Protein AF-A0A091KZ93-F1 (afdb_monomer)

Organism: NCBI:txid187382

Sequence (188 aa):
GAYPLVKEWFVYFGNPLRQPELIQPVQPSVPGGAPNLKTLWFAKGPDVEKQRYSTFLACFHLQDWMEEFQALEAPVAAFCCLLAYLMMQVSSLSLEDLSAFVAVILCLKGKSAPQLAGLQLAQVDPRAVHLGAVFVRGLTTLLMANSACGFPFRMDDLMPWQVFDGKLFQEKYQQSHRGCSLEELLEG

Mean predicted aligned error: 4.69 Å

Structure (mmCIF, N/CA/C/O backbone):
data_AF-A0A091KZ93-F1
#
_entry.id   AF-A0A091KZ93-F1
#
loop_
_atom_site.group_PDB
_atom_site.id
_atom_site.type_symbol
_atom_site.label_atom_id
_atom_site.label_alt_id
_atom_site.label_comp_id
_atom_site.label_asym_id
_atom_site.label_entity_id
_atom_site.label_seq_id
_atom_site.pdbx_PDB_ins_code
_atom_site.Cartn_x
_atom_site.Cartn_y
_atom_site.Cartn_z
_atom_site.occupancy
_atom_site.B_iso_or_equiv
_atom_site.auth_seq_id
_atom_site.auth_comp_id
_atom_site.auth_asym_id
_atom_site.auth_atom_id
_atom_site.pdbx_PDB_model_num
ATOM 1 N N . GLY A 1 1 ? 1.105 -11.507 -30.238 1.00 51.19 1 GLY A N 1
ATOM 2 C CA . GLY A 1 1 ? 0.642 -12.888 -29.996 1.00 51.19 1 GLY A CA 1
ATOM 3 C C . GLY A 1 1 ? -0.490 -12.845 -28.995 1.00 51.19 1 GLY A C 1
ATOM 4 O O . GLY A 1 1 ? -0.503 -11.920 -28.195 1.00 51.19 1 GLY A O 1
ATOM 5 N N . ALA A 1 2 ? -1.442 -13.777 -29.055 1.00 67.25 2 ALA A N 1
ATOM 6 C CA . ALA A 1 2 ? -2.474 -13.879 -28.024 1.00 67.25 2 ALA A CA 1
ATOM 7 C C . ALA A 1 2 ? -1.811 -14.217 -26.681 1.00 67.25 2 ALA A C 1
ATOM 9 O O . ALA A 1 2 ? -0.975 -15.119 -26.618 1.00 67.25 2 ALA A O 1
ATOM 10 N N . TYR A 1 3 ? -2.136 -13.463 -25.634 1.00 69.06 3 TYR A N 1
ATOM 11 C CA . TYR A 1 3 ? -1.622 -13.743 -24.300 1.00 69.06 3 TYR A CA 1
ATOM 12 C C . TYR A 1 3 ? -2.300 -15.002 -23.742 1.00 69.06 3 TYR A C 1
ATOM 14 O O . TYR A 1 3 ? -3.507 -15.170 -23.946 1.00 69.06 3 TYR A O 1
ATOM 22 N N . PRO A 1 4 ? -1.563 -15.901 -23.066 1.00 82.56 4 PRO A N 1
ATOM 23 C CA . PRO A 1 4 ? -2.164 -17.097 -22.497 1.00 82.56 4 PRO A CA 1
ATOM 24 C C . PRO A 1 4 ? -3.136 -16.716 -21.375 1.00 82.56 4 PRO A C 1
ATOM 26 O O . PRO A 1 4 ? -2.833 -15.862 -20.544 1.00 82.56 4 PRO A O 1
ATOM 29 N N . LEU A 1 5 ? -4.301 -17.365 -21.354 1.00 88.62 5 LEU A N 1
ATOM 30 C CA . LEU A 1 5 ? -5.236 -17.274 -20.234 1.00 88.62 5 LEU A CA 1
ATOM 31 C C . LEU A 1 5 ? -4.624 -17.952 -19.008 1.00 88.62 5 LEU A C 1
ATOM 33 O O . LEU A 1 5 ? -4.113 -19.072 -19.111 1.00 88.62 5 LEU A O 1
ATOM 37 N N . VAL A 1 6 ? -4.715 -17.297 -17.855 1.00 89.25 6 VAL A N 1
ATOM 38 C CA . VAL A 1 6 ? -4.274 -17.861 -16.576 1.00 89.25 6 VAL A CA 1
ATOM 39 C C . VAL A 1 6 ? -5.464 -18.529 -15.896 1.00 89.25 6 VAL A C 1
ATOM 41 O O . VAL A 1 6 ? -6.560 -17.977 -15.873 1.00 89.25 6 VAL A O 1
ATOM 44 N N . LYS A 1 7 ? -5.263 -19.745 -15.383 1.00 91.62 7 LYS A N 1
ATOM 45 C CA . LYS A 1 7 ? -6.271 -20.479 -14.608 1.00 91.62 7 LYS A CA 1
ATOM 46 C C . LYS A 1 7 ? -6.097 -20.142 -13.134 1.00 91.62 7 LYS A C 1
ATOM 48 O O . LYS A 1 7 ? -5.121 -20.587 -12.537 1.00 91.62 7 LYS A O 1
ATOM 53 N N . GLU A 1 8 ? -7.050 -19.423 -12.563 1.00 89.75 8 GLU A N 1
ATOM 54 C CA . GLU A 1 8 ? -7.029 -18.997 -11.164 1.00 89.75 8 GLU A CA 1
ATOM 55 C C . GLU A 1 8 ? -8.161 -19.647 -10.360 1.00 89.75 8 GLU A C 1
ATOM 57 O O . GLU A 1 8 ? -9.246 -19.919 -10.880 1.00 89.75 8 GLU A O 1
ATOM 62 N N . TRP A 1 9 ? -7.915 -19.894 -9.074 1.00 90.06 9 TRP A N 1
ATOM 63 C CA . TRP A 1 9 ? -8.903 -20.439 -8.141 1.00 90.06 9 TRP A CA 1
ATOM 64 C C . TRP A 1 9 ? -9.159 -19.429 -7.023 1.00 90.06 9 TRP A C 1
ATOM 66 O O . TRP A 1 9 ? -8.327 -19.260 -6.132 1.00 90.06 9 TRP A O 1
ATOM 76 N N . PHE A 1 10 ? -10.322 -18.776 -7.050 1.00 83.75 10 PHE A N 1
ATOM 77 C CA . PHE A 1 10 ? -10.683 -17.743 -6.080 1.00 83.75 10 PHE A CA 1
ATOM 78 C C . PHE A 1 10 ? -11.813 -18.190 -5.163 1.00 83.75 10 PHE A C 1
ATOM 80 O O . PHE A 1 10 ? -12.839 -18.685 -5.615 1.00 83.75 10 PHE A O 1
ATOM 87 N N . VAL A 1 11 ? -11.669 -17.943 -3.863 1.00 82.94 11 VAL A N 1
ATOM 88 C CA . VAL A 1 11 ? -12.753 -18.160 -2.900 1.00 82.94 11 VAL A CA 1
ATOM 89 C C . VAL A 1 11 ? -13.514 -16.850 -2.720 1.00 82.94 11 VAL A C 1
ATOM 91 O O . VAL A 1 11 ? -13.006 -15.918 -2.100 1.00 82.94 11 VAL A O 1
ATOM 94 N N . TYR A 1 12 ? -14.736 -16.783 -3.241 1.00 82.31 12 TYR A N 1
ATOM 95 C CA . TYR A 1 12 ? -15.676 -15.688 -2.996 1.00 82.31 12 TYR A CA 1
ATOM 96 C C . TYR A 1 12 ? -17.106 -16.218 -2.891 1.00 82.31 12 TYR A C 1
ATOM 98 O O . TYR A 1 12 ? -17.392 -17.370 -3.230 1.00 82.31 12 TYR A O 1
ATOM 106 N N . PHE A 1 13 ? -18.010 -15.380 -2.382 1.00 80.31 13 PHE A N 1
ATOM 107 C CA . PHE A 1 13 ? -19.405 -15.756 -2.188 1.00 80.31 13 PHE A CA 1
ATOM 108 C C . PHE A 1 13 ? -20.046 -16.203 -3.508 1.00 80.31 13 PHE A C 1
ATOM 110 O O . PHE A 1 13 ? -20.094 -15.447 -4.472 1.00 80.31 13 PHE A O 1
ATOM 117 N N . GLY A 1 14 ? -20.547 -17.437 -3.539 1.00 86.81 14 GLY A N 1
ATOM 118 C CA . GLY A 1 14 ? -21.172 -18.017 -4.727 1.00 86.81 14 GLY A CA 1
ATOM 119 C C . GLY A 1 14 ? -20.228 -18.780 -5.661 1.00 86.81 14 GLY A C 1
ATOM 120 O O . GLY A 1 14 ? -20.731 -19.415 -6.583 1.00 86.81 14 GLY A O 1
ATOM 121 N N . ASN A 1 15 ? -18.907 -18.807 -5.423 1.00 90.25 15 ASN A N 1
ATOM 122 C CA . ASN A 1 15 ? -17.995 -19.655 -6.198 1.00 90.25 15 ASN A CA 1
ATOM 123 C C . ASN A 1 15 ? -17.968 -21.096 -5.645 1.00 90.25 15 ASN A C 1
ATOM 125 O O . ASN A 1 15 ? -17.467 -21.308 -4.539 1.00 90.25 15 ASN A O 1
ATOM 129 N N . PRO A 1 16 ? -18.456 -22.112 -6.387 1.00 90.31 16 PRO A N 1
ATOM 130 C CA . PRO A 1 16 ? -18.459 -23.497 -5.923 1.00 90.31 16 PRO A CA 1
ATOM 131 C C . PRO A 1 16 ? -17.100 -24.202 -6.080 1.00 90.31 16 PRO A C 1
ATOM 133 O O . PRO A 1 16 ? -17.019 -25.389 -5.770 1.00 90.31 16 PRO A O 1
ATOM 136 N N . LEU A 1 17 ? -16.070 -23.526 -6.613 1.00 91.06 17 LEU A N 1
ATOM 137 C CA . LEU A 1 17 ? -14.722 -24.066 -6.841 1.00 91.06 17 LEU A CA 1
ATOM 138 C C . LEU A 1 17 ? -14.723 -25.380 -7.643 1.00 91.06 17 LEU A C 1
ATOM 140 O O . LEU A 1 17 ? -13.980 -26.312 -7.348 1.00 91.06 17 LEU A O 1
ATOM 144 N N . ARG A 1 18 ? -15.573 -25.472 -8.674 1.00 94.88 18 ARG A N 1
ATOM 145 C CA . ARG A 1 18 ? -15.632 -26.650 -9.565 1.00 94.88 18 ARG A CA 1
ATOM 146 C C . ARG A 1 18 ? -14.722 -26.537 -10.784 1.00 94.88 18 ARG A C 1
ATOM 148 O O . ARG A 1 18 ? -14.296 -27.553 -11.322 1.00 94.88 18 ARG A O 1
ATOM 155 N N . GLN A 1 19 ? -14.448 -25.317 -11.228 1.00 94.12 19 GLN A N 1
ATOM 156 C CA . GLN A 1 19 ? -13.585 -25.023 -12.365 1.00 94.12 19 GLN A CA 1
ATOM 157 C C . GLN A 1 19 ? -12.784 -23.752 -12.073 1.00 94.12 19 GLN A C 1
ATOM 159 O O . GLN A 1 19 ? -13.304 -22.884 -11.366 1.00 94.12 19 GLN A O 1
ATOM 164 N N . PRO A 1 20 ? -11.554 -23.632 -12.598 1.00 92.56 20 PRO A N 1
ATOM 165 C CA . PRO A 1 20 ? -10.793 -22.403 -12.469 1.00 92.56 20 PRO A CA 1
ATOM 166 C C . PRO A 1 20 ? -11.430 -21.299 -13.309 1.00 92.56 20 PRO A C 1
ATOM 168 O O . PRO A 1 20 ? -11.991 -21.553 -14.380 1.00 92.56 20 PRO A O 1
ATOM 171 N N . GLU A 1 21 ? -11.272 -20.068 -12.855 1.00 91.38 21 GLU A N 1
ATOM 172 C CA . GLU A 1 21 ? -11.572 -18.895 -13.659 1.00 91.38 21 GLU A CA 1
ATOM 173 C C . GLU A 1 21 ? -10.430 -18.618 -14.627 1.00 91.38 21 GLU A C 1
ATOM 175 O O . GLU A 1 21 ? -9.254 -18.794 -14.305 1.00 91.38 21 GLU A O 1
ATOM 180 N N . LEU A 1 22 ? -10.789 -18.223 -15.847 1.00 91.00 22 LEU A N 1
ATOM 181 C CA . LEU A 1 22 ? -9.834 -17.887 -16.892 1.00 91.00 22 LEU A CA 1
ATOM 182 C C . LEU A 1 22 ? -9.621 -16.382 -16.891 1.00 91.00 22 LEU A C 1
ATOM 184 O O . LEU A 1 22 ? -10.462 -15.624 -17.373 1.00 91.00 22 LEU A O 1
ATOM 188 N N . ILE A 1 23 ? -8.483 -15.965 -16.356 1.00 89.38 23 ILE A N 1
ATOM 189 C CA . ILE A 1 23 ? -8.118 -14.564 -16.233 1.00 89.38 23 ILE A CA 1
ATOM 190 C C . ILE A 1 23 ? -7.320 -14.146 -17.460 1.00 89.38 23 ILE A C 1
ATOM 192 O O . ILE A 1 23 ? -6.318 -14.767 -17.833 1.00 89.38 23 ILE A O 1
ATOM 196 N N . GLN A 1 24 ? -7.803 -13.088 -18.107 1.00 89.06 24 GLN A N 1
ATOM 197 C CA . GLN A 1 24 ? -7.082 -12.431 -19.183 1.00 89.06 24 GLN A CA 1
ATOM 198 C C . GLN A 1 24 ? -6.036 -11.495 -18.579 1.00 89.06 24 GLN A C 1
ATOM 200 O O . GLN A 1 24 ? -6.379 -10.674 -17.727 1.00 89.06 24 GLN A O 1
ATOM 205 N N . PRO A 1 25 ? -4.769 -11.586 -19.008 1.00 84.00 25 PRO A N 1
ATOM 206 C CA . PRO A 1 25 ? -3.765 -10.642 -18.561 1.00 84.00 25 PRO A CA 1
ATOM 207 C C . PRO A 1 25 ? -4.104 -9.251 -19.092 1.00 84.00 25 PRO A C 1
ATOM 209 O O . PRO A 1 25 ? -4.349 -9.056 -20.285 1.00 84.00 25 PRO A O 1
ATOM 212 N N . VAL A 1 26 ? -4.094 -8.284 -18.184 1.00 82.56 26 VAL A N 1
ATOM 213 C CA . VAL A 1 26 ? -4.290 -6.874 -18.504 1.00 82.56 26 VAL A CA 1
ATOM 214 C C . VAL A 1 26 ? -2.943 -6.290 -18.907 1.00 82.56 26 VAL A C 1
ATOM 216 O O . VAL A 1 26 ? -1.940 -6.492 -18.221 1.00 82.56 26 VAL A O 1
ATOM 219 N N . GLN A 1 27 ? -2.904 -5.577 -20.032 1.00 78.69 27 GLN A N 1
ATOM 220 C CA . GLN A 1 27 ? -1.697 -4.852 -20.410 1.00 78.69 27 GLN A CA 1
ATOM 221 C C . GLN A 1 27 ? -1.544 -3.599 -19.541 1.00 78.69 27 GLN A C 1
ATOM 223 O O . GLN A 1 27 ? -2.475 -2.792 -19.492 1.00 78.69 27 GLN A O 1
ATOM 228 N N . PRO A 1 28 ? -0.382 -3.395 -18.897 1.00 76.69 28 PRO A N 1
ATOM 229 C CA . PRO A 1 28 ? -0.089 -2.141 -18.220 1.00 76.69 28 PRO A CA 1
ATOM 230 C C . PRO A 1 28 ? -0.065 -0.984 -19.224 1.00 76.69 28 PRO A C 1
ATOM 232 O O . PRO A 1 28 ? 0.489 -1.116 -20.319 1.00 76.69 28 PRO A O 1
ATOM 235 N N . SER A 1 29 ? -0.628 0.161 -18.839 1.00 80.19 29 SER A N 1
ATOM 236 C CA . SER A 1 29 ? -0.620 1.375 -19.661 1.00 80.19 29 SER A CA 1
ATOM 237 C C . SER A 1 29 ? 0.737 2.076 -19.563 1.00 80.19 29 SER A C 1
ATOM 239 O O . SER A 1 29 ? 0.888 3.073 -18.863 1.00 80.19 29 SER A O 1
ATOM 241 N N . VAL A 1 30 ? 1.753 1.520 -20.226 1.00 79.56 30 VAL A N 1
ATOM 242 C CA . VAL A 1 30 ? 3.118 2.070 -20.236 1.00 79.56 30 VAL A CA 1
ATOM 243 C C . VAL A 1 30 ? 3.382 2.781 -21.569 1.00 79.56 30 VAL A C 1
ATOM 245 O O . VAL A 1 30 ? 3.219 2.161 -22.628 1.00 79.56 30 VAL A O 1
ATOM 248 N N . PRO A 1 31 ? 3.815 4.058 -21.561 1.00 70.62 31 PRO A N 1
ATOM 249 C CA . PRO A 1 31 ? 4.225 4.757 -22.776 1.00 70.62 31 PRO A CA 1
ATOM 250 C C . PRO A 1 31 ? 5.319 3.982 -23.527 1.00 70.62 31 PRO A C 1
ATOM 252 O O . PRO A 1 31 ? 6.347 3.630 -22.955 1.00 70.62 31 PRO A O 1
ATOM 255 N N . GLY A 1 32 ? 5.101 3.705 -24.816 1.00 72.81 32 GLY A N 1
ATOM 256 C CA . GLY A 1 32 ? 6.025 2.897 -25.626 1.00 72.81 32 GLY A CA 1
ATOM 257 C C . GLY A 1 32 ? 5.834 1.377 -25.510 1.00 72.81 32 GLY A C 1
ATOM 258 O O . GLY A 1 32 ? 6.577 0.626 -26.141 1.00 72.81 32 GLY A O 1
ATOM 259 N N . GLY A 1 33 ? 4.815 0.922 -24.774 1.00 76.75 33 GLY A N 1
ATOM 260 C CA . GLY A 1 33 ? 4.449 -0.486 -24.628 1.00 76.75 33 GLY A CA 1
ATOM 261 C C . GLY A 1 33 ? 5.101 -1.174 -23.428 1.00 76.75 33 GLY A C 1
ATOM 262 O O . GLY A 1 33 ? 5.865 -0.576 -22.673 1.00 76.75 33 GLY A O 1
ATOM 263 N N . ALA A 1 34 ? 4.778 -2.459 -23.244 1.00 78.56 34 ALA A N 1
ATOM 264 C CA . ALA A 1 34 ? 5.292 -3.243 -22.125 1.00 78.56 34 ALA A CA 1
ATOM 265 C C . ALA A 1 34 ? 6.829 -3.372 -22.207 1.00 78.56 34 ALA A C 1
ATOM 267 O O . ALA A 1 34 ? 7.350 -3.887 -23.204 1.00 78.56 34 ALA A O 1
ATOM 268 N N . PRO A 1 35 ? 7.571 -2.929 -21.178 1.00 82.25 35 PRO A N 1
ATOM 269 C CA . PRO A 1 35 ? 9.025 -2.976 -21.187 1.00 82.25 35 PRO A CA 1
ATOM 270 C C . PRO A 1 35 ? 9.550 -4.413 -21.139 1.00 82.25 35 PRO A C 1
ATOM 272 O O . PRO A 1 35 ? 8.937 -5.325 -20.584 1.00 82.25 35 PRO A O 1
ATOM 275 N N . ASN A 1 36 ? 10.738 -4.615 -21.706 1.00 86.81 36 ASN A N 1
ATOM 276 C CA . ASN A 1 36 ? 11.425 -5.901 -21.666 1.00 86.81 36 ASN A CA 1
ATOM 277 C C . ASN A 1 36 ? 11.943 -6.191 -20.245 1.00 86.81 36 ASN A C 1
ATOM 279 O O . ASN A 1 36 ? 12.708 -5.392 -19.701 1.00 86.81 36 ASN A O 1
ATOM 283 N N . LEU A 1 37 ? 11.622 -7.366 -19.687 1.00 90.81 37 LEU A N 1
ATOM 284 C CA . LEU A 1 37 ? 12.131 -7.814 -18.381 1.00 90.81 37 LEU A CA 1
ATOM 285 C C . LEU A 1 37 ? 13.661 -7.793 -18.305 1.00 90.81 37 LEU A C 1
ATOM 287 O O . LEU A 1 37 ? 14.218 -7.440 -17.274 1.00 90.81 37 LEU A O 1
ATOM 291 N N . LYS A 1 38 ? 14.368 -8.098 -19.401 1.00 93.06 38 LYS A N 1
ATOM 292 C CA . LYS A 1 38 ? 15.836 -8.024 -19.433 1.00 93.06 38 LYS A CA 1
ATOM 293 C C . LYS A 1 38 ? 16.334 -6.595 -19.194 1.00 93.06 38 LYS A C 1
ATOM 295 O O . LYS A 1 38 ? 17.333 -6.406 -18.505 1.00 93.06 38 LYS A O 1
ATOM 300 N N . THR A 1 39 ? 15.637 -5.603 -19.749 1.00 91.19 39 THR A N 1
ATOM 301 C CA . THR A 1 39 ? 15.939 -4.187 -19.517 1.00 91.19 39 THR A CA 1
ATOM 302 C C . THR A 1 39 ? 15.623 -3.820 -18.075 1.00 91.19 39 THR A C 1
ATOM 304 O O . THR A 1 39 ? 16.505 -3.329 -17.378 1.00 91.19 39 THR A O 1
ATOM 307 N N . LEU A 1 40 ? 14.414 -4.137 -17.600 1.00 93.44 40 LEU A N 1
ATOM 308 C CA . LEU A 1 40 ? 14.010 -3.844 -16.226 1.00 93.44 40 LEU A CA 1
ATOM 309 C C . LEU A 1 40 ? 14.968 -4.462 -15.204 1.00 93.44 40 LEU A C 1
ATOM 311 O O . LEU A 1 40 ? 15.363 -3.785 -14.268 1.00 93.44 40 LEU A O 1
ATOM 315 N N . TRP A 1 41 ? 15.391 -5.712 -15.370 1.00 95.81 41 TRP A N 1
ATOM 316 C CA . TRP A 1 41 ? 16.150 -6.418 -14.332 1.00 95.81 41 TRP A CA 1
ATOM 317 C C . TRP A 1 41 ? 17.659 -6.194 -14.396 1.00 95.81 41 TRP A C 1
ATOM 319 O O . TRP A 1 41 ? 18.316 -6.233 -13.359 1.00 95.81 41 TRP A O 1
ATOM 329 N N . PHE A 1 42 ? 18.228 -5.966 -15.584 1.00 95.56 42 PHE A N 1
ATOM 330 C CA . PHE A 1 42 ? 19.687 -5.978 -15.751 1.00 95.56 42 PHE A CA 1
ATOM 331 C C . PHE A 1 42 ? 20.283 -4.675 -16.286 1.00 95.56 42 PHE A C 1
ATOM 333 O O . PHE A 1 42 ? 21.490 -4.469 -16.130 1.00 95.56 42 PHE A O 1
ATOM 340 N N . ALA A 1 43 ? 19.491 -3.799 -16.913 1.00 94.81 43 ALA A N 1
ATOM 341 C CA . ALA A 1 43 ? 20.002 -2.504 -17.351 1.00 94.81 43 ALA A CA 1
ATOM 342 C C . ALA A 1 43 ? 20.246 -1.576 -16.148 1.00 94.81 43 ALA A C 1
ATOM 344 O O . ALA A 1 43 ? 19.750 -1.800 -15.042 1.00 94.81 43 ALA A O 1
ATOM 345 N N . LYS A 1 44 ? 21.058 -0.540 -16.364 1.00 94.69 44 LYS A N 1
ATOM 346 C CA . LYS A 1 44 ? 21.445 0.440 -15.345 1.00 94.69 44 LYS A CA 1
ATOM 347 C C . LYS A 1 44 ? 21.326 1.846 -15.913 1.00 94.69 44 LYS A C 1
ATOM 349 O O . LYS A 1 44 ? 21.484 2.032 -17.117 1.00 94.69 44 LYS A O 1
ATOM 354 N N . GLY A 1 45 ? 21.133 2.817 -15.031 1.00 95.75 45 GLY A N 1
ATOM 355 C CA . GLY A 1 45 ? 21.098 4.235 -15.372 1.00 95.75 45 GLY A CA 1
ATOM 356 C C . GLY A 1 45 ? 19.794 4.903 -14.935 1.00 95.75 45 GLY A C 1
ATOM 357 O O . GLY A 1 45 ? 18.807 4.213 -14.684 1.00 95.75 45 GLY A O 1
ATOM 358 N N . PRO A 1 46 ? 19.780 6.241 -14.849 1.00 94.31 46 PRO A N 1
ATOM 359 C CA . PRO A 1 46 ? 18.645 6.996 -14.317 1.00 94.31 46 PRO A CA 1
ATOM 360 C C . PRO A 1 46 ? 17.357 6.786 -15.123 1.00 94.31 46 PRO A C 1
ATOM 362 O O . PRO A 1 46 ? 16.288 6.644 -14.535 1.00 94.31 46 PRO A O 1
ATOM 365 N N . ASP A 1 47 ? 17.453 6.675 -16.450 1.00 92.81 47 ASP A N 1
ATOM 366 C CA . ASP A 1 47 ? 16.291 6.411 -17.308 1.00 92.81 47 ASP A CA 1
ATOM 367 C C . ASP A 1 47 ? 15.683 5.028 -17.048 1.00 92.81 47 ASP A C 1
ATOM 369 O O . ASP A 1 47 ? 14.465 4.862 -17.099 1.00 92.81 47 ASP A O 1
ATOM 373 N N . VAL A 1 48 ? 16.524 4.040 -16.717 1.00 93.44 48 VAL A N 1
ATOM 374 C CA . VAL A 1 48 ? 16.068 2.694 -16.352 1.00 93.44 48 VAL A CA 1
ATOM 375 C C . VAL A 1 48 ? 15.348 2.738 -15.009 1.00 93.44 48 VAL A C 1
ATOM 37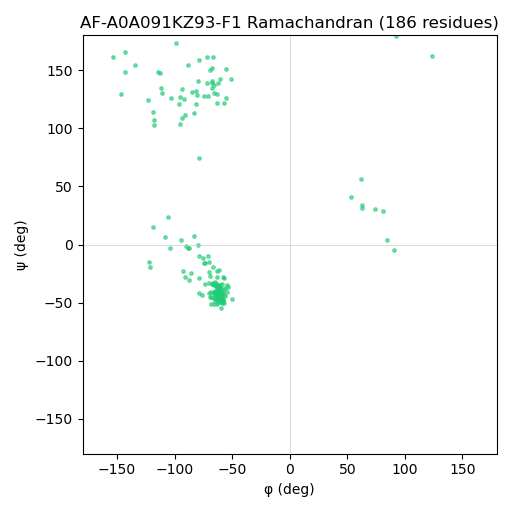7 O O . VAL A 1 48 ? 14.256 2.192 -14.911 1.00 93.44 48 VAL A O 1
ATOM 380 N N . GLU A 1 49 ? 15.890 3.424 -13.998 1.00 94.25 49 GLU A N 1
ATOM 381 C CA . GLU A 1 49 ? 15.204 3.575 -12.703 1.00 94.25 49 GLU A CA 1
ATOM 382 C C . GLU A 1 49 ? 13.856 4.295 -12.857 1.00 94.25 49 GLU A C 1
ATOM 384 O O . GLU A 1 49 ? 12.843 3.851 -12.311 1.00 94.25 49 GLU A O 1
ATOM 389 N N . LYS A 1 50 ? 13.808 5.349 -13.685 1.00 93.19 50 LYS A N 1
ATOM 390 C CA . LYS A 1 50 ? 12.562 6.043 -14.036 1.00 93.19 50 LYS A CA 1
ATOM 391 C C . LYS A 1 50 ? 11.562 5.086 -14.690 1.00 93.19 50 LYS A C 1
ATOM 393 O O . LYS A 1 50 ? 10.387 5.072 -14.322 1.00 93.19 50 LYS A O 1
ATOM 398 N N . GLN A 1 51 ? 12.024 4.260 -15.628 1.00 92.75 51 GLN A N 1
ATOM 399 C CA . GLN A 1 51 ? 11.191 3.267 -16.299 1.00 92.75 51 GLN A CA 1
ATOM 400 C C . GLN A 1 51 ? 10.679 2.193 -15.332 1.00 92.75 51 GLN A C 1
ATOM 402 O O . GLN A 1 51 ? 9.501 1.850 -15.401 1.00 92.75 51 GLN A O 1
ATOM 407 N N . ARG A 1 52 ? 11.510 1.687 -14.411 1.00 95.25 52 ARG A N 1
ATOM 408 C CA . ARG A 1 52 ? 11.096 0.720 -13.376 1.00 95.25 52 ARG A CA 1
ATOM 409 C C . ARG A 1 52 ? 9.973 1.279 -12.516 1.00 95.25 52 ARG A C 1
ATOM 411 O O . ARG A 1 52 ? 8.953 0.617 -12.339 1.00 95.25 52 ARG A O 1
ATOM 418 N N . TYR A 1 53 ? 10.143 2.509 -12.039 1.00 95.50 53 TYR A N 1
ATOM 419 C CA . TYR A 1 53 ? 9.162 3.177 -11.192 1.00 95.50 53 TYR A CA 1
ATOM 420 C C . TYR A 1 53 ? 7.844 3.431 -11.935 1.00 95.50 53 TYR A C 1
ATOM 422 O O . TYR A 1 53 ? 6.779 3.047 -11.460 1.00 95.50 53 TYR A O 1
ATOM 430 N N . SER A 1 54 ? 7.912 3.984 -13.151 1.00 94.00 54 SER A N 1
ATOM 431 C CA . SER A 1 54 ? 6.730 4.212 -13.994 1.00 94.00 54 SER A CA 1
ATOM 432 C C . SER A 1 54 ? 5.998 2.907 -14.338 1.00 94.00 54 SER A C 1
ATOM 434 O O . SER A 1 54 ? 4.772 2.850 -14.273 1.00 94.00 54 SER A O 1
ATOM 436 N N . THR A 1 55 ? 6.736 1.831 -14.632 1.00 94.38 55 THR A N 1
ATOM 437 C CA . THR A 1 55 ? 6.148 0.511 -14.922 1.00 94.38 55 THR A CA 1
ATOM 438 C C . THR A 1 55 ? 5.444 -0.066 -13.701 1.00 94.38 55 THR A C 1
ATOM 440 O O . THR A 1 55 ? 4.345 -0.598 -13.831 1.00 94.38 55 THR A O 1
ATOM 443 N N . PHE A 1 56 ? 6.042 0.080 -12.516 1.00 95.69 56 PHE 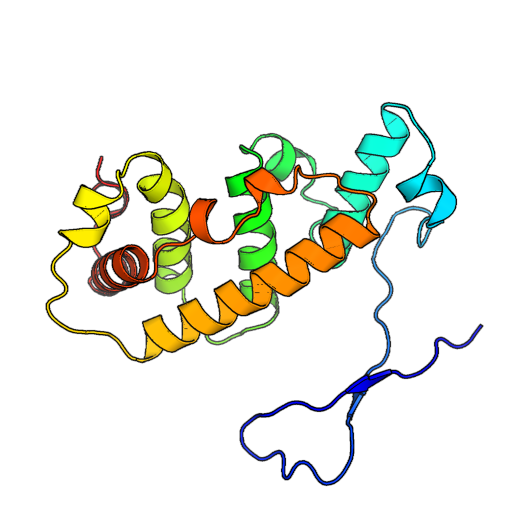A N 1
ATOM 444 C CA . PHE A 1 56 ? 5.411 -0.325 -11.266 1.00 95.69 56 PHE A CA 1
ATOM 445 C C . PHE A 1 56 ? 4.098 0.423 -11.036 1.00 95.69 56 PHE A C 1
ATOM 447 O O . PHE A 1 56 ? 3.081 -0.217 -10.787 1.00 95.69 56 PHE A O 1
ATOM 454 N N . LEU A 1 57 ? 4.078 1.750 -11.190 1.00 95.56 57 LEU A N 1
ATOM 455 C CA . LEU A 1 57 ? 2.845 2.531 -11.056 1.00 95.56 57 LEU A CA 1
ATOM 456 C C . LEU A 1 57 ? 1.789 2.129 -12.094 1.00 95.56 57 LEU A C 1
ATOM 458 O O . LEU A 1 57 ? 0.605 2.056 -11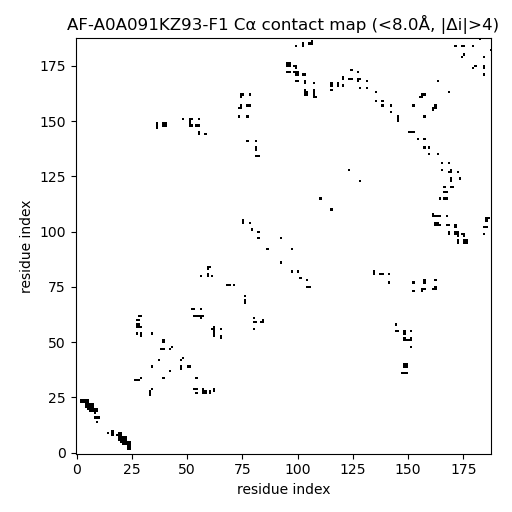.769 1.00 95.56 57 LEU A O 1
ATOM 462 N N . ALA A 1 58 ? 2.199 1.800 -13.321 1.00 93.94 58 ALA A N 1
ATOM 463 C CA . ALA A 1 58 ? 1.291 1.324 -14.362 1.00 93.94 58 ALA A CA 1
ATOM 464 C C . ALA A 1 58 ? 0.608 -0.010 -14.005 1.00 93.94 58 ALA A C 1
ATOM 466 O O . ALA A 1 58 ? -0.521 -0.237 -14.439 1.00 93.94 58 ALA A O 1
ATOM 467 N N . CYS A 1 59 ? 1.231 -0.873 -13.187 1.00 93.12 59 CYS A N 1
ATOM 468 C CA . CYS A 1 59 ? 0.577 -2.077 -12.650 1.00 93.12 59 CYS A CA 1
ATOM 469 C C . CYS A 1 59 ? -0.622 -1.751 -11.744 1.00 93.12 59 CYS A C 1
ATOM 471 O O . CYS A 1 59 ? -1.506 -2.588 -11.591 1.00 93.12 59 CYS A O 1
ATOM 473 N N . PHE A 1 60 ? -0.659 -0.544 -11.174 1.00 94.00 60 PHE A N 1
ATOM 474 C CA . PHE A 1 60 ? -1.729 -0.048 -10.306 1.00 94.00 60 PHE A CA 1
ATOM 475 C C . PHE A 1 60 ? -2.596 1.027 -10.976 1.00 94.00 60 PHE A C 1
ATOM 477 O O . PHE A 1 60 ? -3.468 1.582 -10.319 1.00 94.00 60 PHE A O 1
ATOM 484 N N . HIS A 1 61 ? -2.392 1.293 -12.273 1.00 92.75 61 HIS A N 1
ATOM 485 C CA . HIS A 1 61 ? -3.052 2.365 -13.036 1.00 92.75 61 HIS A CA 1
ATOM 486 C C . HIS A 1 61 ? -2.738 3.790 -12.539 1.00 92.75 61 HIS A C 1
ATOM 488 O O . HIS A 1 61 ? -3.583 4.679 -12.610 1.00 92.75 61 HIS A O 1
ATOM 494 N N . LEU A 1 62 ? -1.515 4.011 -12.045 1.00 94.38 62 LEU A N 1
ATOM 495 C CA . LEU A 1 62 ? -1.073 5.265 -11.419 1.00 94.38 62 LEU A CA 1
ATOM 496 C C . LEU A 1 62 ? 0.098 5.939 -12.148 1.00 94.38 62 LEU A C 1
ATOM 498 O O . LEU A 1 62 ? 0.751 6.813 -11.587 1.00 94.38 62 LEU A O 1
ATOM 502 N N . GLN A 1 63 ? 0.399 5.544 -13.386 1.00 91.44 63 GLN A N 1
ATOM 503 C CA . GLN A 1 63 ? 1.556 6.056 -14.133 1.00 91.44 63 GLN A CA 1
ATOM 504 C C . GLN A 1 63 ? 1.570 7.585 -14.298 1.00 91.44 63 GLN A C 1
ATOM 506 O O . GLN A 1 63 ? 2.647 8.171 -14.378 1.00 91.44 63 GLN A O 1
ATOM 511 N N . ASP A 1 64 ? 0.394 8.214 -14.324 1.00 91.62 64 ASP A N 1
ATOM 512 C CA . ASP A 1 64 ? 0.240 9.659 -14.518 1.00 91.62 64 ASP A CA 1
ATOM 513 C C . ASP A 1 64 ? 0.524 10.471 -13.241 1.00 91.62 64 ASP A C 1
ATOM 515 O O . ASP A 1 64 ? 0.667 11.684 -13.317 1.00 91.62 64 ASP A O 1
ATOM 519 N N . TRP A 1 65 ? 0.660 9.802 -12.090 1.00 94.12 65 TRP A N 1
ATOM 520 C CA . TRP A 1 65 ? 0.889 10.405 -10.767 1.00 94.12 65 TRP A CA 1
ATOM 521 C C . TRP A 1 65 ? 2.333 10.223 -10.281 1.00 94.12 65 TRP A C 1
ATOM 523 O O . TRP A 1 65 ? 2.624 10.154 -9.085 1.00 94.12 65 TRP A O 1
ATOM 533 N N . MET A 1 66 ? 3.259 10.022 -11.219 1.00 93.81 66 MET A N 1
ATOM 534 C CA . MET A 1 66 ? 4.630 9.641 -10.899 1.00 93.81 66 MET A CA 1
ATOM 535 C C . MET A 1 66 ? 5.336 10.665 -10.006 1.00 93.81 66 MET A C 1
ATOM 537 O O . MET A 1 66 ? 6.051 10.266 -9.089 1.00 93.81 66 MET A O 1
ATOM 541 N N . GLU A 1 67 ? 5.144 11.958 -10.259 1.00 95.31 67 GLU A N 1
ATOM 542 C CA . GLU A 1 67 ? 5.814 13.028 -9.514 1.00 95.31 67 GLU A CA 1
ATOM 543 C C . GLU A 1 67 ? 5.308 13.103 -8.068 1.00 95.31 67 GLU A C 1
ATOM 545 O O . GLU A 1 67 ? 6.103 13.211 -7.133 1.00 95.31 67 GLU A O 1
ATOM 550 N N . GLU A 1 68 ? 4.001 12.946 -7.869 1.00 96.56 68 GLU A N 1
ATOM 551 C CA . GLU A 1 68 ? 3.356 12.929 -6.560 1.00 96.56 68 GLU A CA 1
ATOM 552 C C . GLU A 1 68 ? 3.848 11.755 -5.716 1.00 96.56 68 GLU A C 1
ATOM 554 O O . GLU A 1 68 ? 4.192 11.933 -4.549 1.00 96.56 68 GLU A O 1
ATOM 559 N N . PHE A 1 69 ? 3.945 10.559 -6.303 1.00 96.81 69 PHE A N 1
ATOM 560 C CA . PHE A 1 69 ? 4.444 9.382 -5.591 1.00 96.81 69 PHE A CA 1
ATOM 561 C C . PHE A 1 69 ? 5.948 9.457 -5.296 1.00 96.81 69 PHE A C 1
ATOM 563 O O . PHE A 1 69 ? 6.381 8.986 -4.244 1.00 96.81 69 PHE A O 1
ATOM 570 N N . GLN A 1 70 ? 6.744 10.084 -6.166 1.00 95.25 70 GLN A N 1
ATOM 571 C CA . GLN A 1 70 ? 8.174 10.300 -5.919 1.00 95.25 70 GLN A CA 1
ATOM 572 C C . GLN A 1 70 ? 8.452 11.331 -4.819 1.00 95.25 70 GLN A C 1
ATOM 574 O O . GLN A 1 70 ? 9.518 11.284 -4.205 1.00 95.25 70 GLN A O 1
ATOM 579 N N . ALA A 1 71 ? 7.515 12.245 -4.555 1.00 96.62 71 ALA A N 1
ATOM 580 C CA . ALA A 1 71 ? 7.621 13.209 -3.463 1.00 96.62 71 ALA A CA 1
ATOM 581 C C . ALA A 1 71 ? 7.374 12.584 -2.074 1.00 96.62 71 ALA A C 1
ATOM 583 O O . ALA A 1 71 ? 7.704 13.197 -1.058 1.00 96.62 71 ALA A O 1
ATOM 584 N N . LEU A 1 72 ? 6.798 11.379 -2.018 1.00 96.50 72 LEU A N 1
ATOM 585 C CA . LEU A 1 72 ? 6.515 10.655 -0.780 1.00 96.50 72 LEU A CA 1
ATOM 586 C C . LEU A 1 72 ? 7.704 9.785 -0.350 1.00 96.50 72 LEU A C 1
ATOM 588 O O . LEU A 1 72 ? 8.488 9.299 -1.164 1.00 96.50 72 LEU A O 1
ATOM 592 N N . GLU A 1 73 ? 7.800 9.512 0.953 1.00 95.69 73 GLU A N 1
ATOM 593 C CA . GLU A 1 73 ? 8.711 8.478 1.446 1.00 95.69 73 GLU A CA 1
ATOM 594 C C . GLU A 1 73 ? 8.338 7.106 0.862 1.00 95.69 73 GLU A C 1
ATOM 596 O O . GLU A 1 73 ? 7.157 6.775 0.751 1.00 95.69 73 GLU A O 1
ATOM 601 N N . ALA A 1 74 ? 9.336 6.278 0.538 1.00 94.88 74 ALA A N 1
ATOM 602 C CA . ALA A 1 74 ? 9.141 5.005 -0.162 1.00 94.88 74 ALA A CA 1
ATOM 603 C C . ALA A 1 74 ? 8.062 4.076 0.454 1.00 94.88 74 ALA A C 1
ATOM 605 O O . ALA A 1 74 ? 7.197 3.623 -0.303 1.00 94.88 74 ALA A O 1
ATOM 606 N N . PRO A 1 75 ? 8.025 3.831 1.784 1.00 95.38 75 PRO A N 1
ATOM 607 C CA . PRO A 1 75 ? 6.965 3.026 2.398 1.00 95.38 75 PRO A CA 1
ATOM 608 C C . PRO A 1 75 ? 5.569 3.636 2.217 1.00 95.38 75 PRO A C 1
ATOM 610 O O . PRO A 1 75 ? 4.612 2.922 1.921 1.00 95.38 75 PRO A O 1
ATOM 613 N N . VAL A 1 76 ? 5.454 4.965 2.341 1.00 96.69 76 VAL A N 1
ATOM 614 C CA . VAL A 1 76 ? 4.191 5.706 2.185 1.00 96.69 76 VAL A CA 1
ATOM 615 C C . VAL A 1 76 ? 3.731 5.673 0.732 1.00 96.69 76 VAL A C 1
ATOM 617 O O . VAL A 1 76 ? 2.571 5.379 0.464 1.00 96.69 76 VAL A O 1
ATOM 620 N N . ALA A 1 77 ? 4.639 5.913 -0.216 1.00 97.06 77 ALA A N 1
ATOM 621 C CA . ALA A 1 77 ? 4.352 5.870 -1.643 1.00 97.06 77 ALA A CA 1
ATOM 622 C C . ALA A 1 77 ? 3.790 4.503 -2.055 1.00 97.06 77 ALA A C 1
ATOM 624 O O . ALA A 1 77 ? 2.727 4.427 -2.669 1.00 97.06 77 ALA A O 1
ATOM 625 N N . ALA A 1 78 ? 4.458 3.413 -1.671 1.00 96.44 78 ALA A N 1
ATOM 626 C CA . ALA A 1 78 ? 4.003 2.066 -1.991 1.00 96.44 78 ALA A CA 1
ATOM 627 C C . ALA A 1 78 ? 2.676 1.713 -1.298 1.00 96.44 78 ALA A C 1
ATOM 629 O O . ALA A 1 78 ? 1.778 1.155 -1.931 1.00 96.44 78 ALA A O 1
ATOM 630 N N . PHE A 1 79 ? 2.513 2.086 -0.025 1.00 97.19 79 PHE A N 1
ATOM 631 C CA . PHE A 1 79 ? 1.256 1.911 0.703 1.00 97.19 79 PHE A CA 1
ATOM 632 C C . PHE A 1 79 ? 0.095 2.625 -0.006 1.00 97.19 79 PHE A C 1
ATOM 634 O O . PHE A 1 79 ? -0.947 2.018 -0.263 1.00 97.19 79 PHE A O 1
ATOM 641 N N . CYS A 1 80 ? 0.297 3.885 -0.397 1.00 97.12 80 CYS A N 1
ATOM 642 C CA . CYS A 1 80 ? -0.682 4.682 -1.128 1.00 97.12 80 CYS A CA 1
ATOM 643 C C . CYS A 1 80 ? -0.951 4.139 -2.540 1.00 97.12 80 CYS A C 1
ATOM 645 O O . CYS A 1 80 ? -2.091 4.211 -2.989 1.00 97.12 80 CYS A O 1
ATOM 647 N N . CYS A 1 81 ? 0.037 3.541 -3.220 1.00 97.06 81 CYS A N 1
ATOM 648 C CA . CYS A 1 81 ? -0.174 2.887 -4.518 1.00 97.06 81 CYS A CA 1
ATOM 649 C C . CYS A 1 81 ? -1.196 1.753 -4.401 1.00 97.06 81 CYS A C 1
ATOM 651 O O . CYS A 1 81 ? -2.159 1.684 -5.165 1.00 97.06 81 CYS A O 1
ATOM 653 N N . LEU A 1 82 ? -1.006 0.876 -3.411 1.00 97.31 82 LEU A N 1
ATOM 654 C CA . LEU A 1 82 ? -1.930 -0.224 -3.158 1.00 97.31 82 LEU A CA 1
ATOM 655 C C . LEU A 1 82 ? -3.309 0.289 -2.736 1.00 97.31 82 LEU A C 1
ATOM 657 O O . LEU A 1 82 ? -4.324 -0.217 -3.211 1.00 97.31 82 LEU A O 1
ATOM 661 N N . LEU A 1 83 ? -3.354 1.290 -1.859 1.00 97.19 83 LEU A N 1
ATOM 662 C CA . LEU A 1 83 ? -4.606 1.861 -1.374 1.00 97.19 83 LEU A CA 1
ATOM 663 C C . LEU A 1 83 ? -5.412 2.501 -2.508 1.00 97.19 83 LEU A C 1
ATOM 665 O O . LEU A 1 83 ? -6.600 2.219 -2.638 1.00 97.19 83 LEU A O 1
ATOM 669 N N . ALA A 1 84 ? -4.770 3.291 -3.369 1.00 96.19 84 ALA A N 1
ATOM 670 C CA . ALA A 1 84 ? -5.411 3.891 -4.535 1.00 96.19 84 ALA A CA 1
ATOM 671 C C . ALA A 1 84 ? -5.961 2.820 -5.490 1.00 96.19 84 ALA A C 1
ATOM 673 O O . ALA A 1 84 ? -7.107 2.918 -5.927 1.00 96.19 84 ALA A O 1
ATOM 674 N N . TYR A 1 85 ? -5.202 1.748 -5.737 1.00 95.38 85 TYR A N 1
ATOM 675 C CA . TYR A 1 85 ? -5.692 0.615 -6.518 1.00 95.38 85 TYR A CA 1
ATOM 676 C C . TYR A 1 85 ? -6.930 -0.035 -5.886 1.00 95.38 85 TYR A C 1
ATOM 678 O O . TYR A 1 85 ? -7.928 -0.250 -6.571 1.00 95.38 85 TYR A O 1
ATOM 686 N N . LEU A 1 86 ? -6.913 -0.301 -4.576 1.00 95.81 86 LEU A N 1
ATOM 687 C CA . LEU A 1 86 ? -8.070 -0.862 -3.874 1.00 95.81 86 LEU A CA 1
ATOM 688 C C . LEU A 1 86 ? -9.292 0.064 -3.962 1.00 95.81 86 LEU A C 1
ATOM 690 O O . LEU A 1 86 ? -10.384 -0.422 -4.236 1.00 95.81 86 LEU A O 1
ATOM 694 N N . MET A 1 87 ? -9.113 1.380 -3.812 1.00 94.88 87 MET A N 1
ATOM 695 C CA . MET A 1 87 ? -10.189 2.373 -3.961 1.00 94.88 87 MET A CA 1
ATOM 696 C C . MET A 1 87 ? -10.788 2.389 -5.373 1.00 94.88 87 MET A C 1
ATOM 698 O O . MET A 1 87 ? -11.991 2.582 -5.524 1.00 94.88 87 MET A O 1
ATOM 702 N N . MET A 1 88 ? -9.979 2.156 -6.411 1.00 92.25 88 MET A N 1
ATOM 703 C CA . MET A 1 88 ? -10.465 2.061 -7.793 1.00 92.25 88 MET A CA 1
ATOM 704 C C . MET A 1 88 ? -11.213 0.752 -8.073 1.00 92.25 88 MET A C 1
ATOM 706 O O . MET A 1 88 ? -12.147 0.743 -8.872 1.00 92.25 88 MET A O 1
ATOM 710 N N . GLN A 1 89 ? -10.800 -0.355 -7.449 1.00 90.00 89 GLN A N 1
ATOM 711 C CA . GLN A 1 89 ? -11.360 -1.685 -7.715 1.00 90.00 89 GLN A CA 1
ATOM 712 C C . GLN A 1 89 ? -12.524 -2.066 -6.786 1.00 90.00 89 GLN A C 1
ATOM 714 O O . GLN A 1 89 ? -13.323 -2.936 -7.131 1.00 90.00 89 GLN A O 1
ATOM 719 N N . VAL A 1 90 ? -12.633 -1.451 -5.604 1.00 90.06 90 VAL A N 1
ATOM 720 C CA . VAL A 1 90 ? -13.606 -1.817 -4.565 1.00 90.06 90 VAL A CA 1
ATOM 721 C C . VAL A 1 90 ? -14.550 -0.650 -4.289 1.00 90.06 90 VAL A C 1
ATOM 723 O O . VAL A 1 90 ? -14.232 0.276 -3.550 1.00 90.06 90 VAL A O 1
ATOM 726 N N . SER A 1 91 ? -15.772 -0.735 -4.815 1.00 89.56 91 SER A N 1
ATOM 727 C CA . SER A 1 91 ? -16.783 0.327 -4.701 1.00 89.56 91 SER A CA 1
ATOM 728 C C . SER A 1 91 ? -17.376 0.512 -3.297 1.00 89.56 91 SER A C 1
ATOM 730 O O . SER A 1 91 ? -18.140 1.445 -3.076 1.00 89.56 91 SER A O 1
ATOM 732 N N . SER A 1 92 ? -17.094 -0.397 -2.360 1.00 92.81 92 SER A N 1
ATOM 733 C CA . SER A 1 92 ? -17.629 -0.367 -0.991 1.00 92.81 92 SER A CA 1
ATOM 734 C C . SER A 1 92 ? -16.705 0.308 0.028 1.00 92.81 92 SER A C 1
ATOM 736 O O . SER A 1 92 ? -16.998 0.247 1.226 1.00 92.81 92 SER A O 1
ATOM 738 N N . LEU A 1 93 ? -15.569 0.860 -0.413 1.00 95.88 93 LEU A N 1
ATOM 739 C CA . LEU A 1 93 ? -14.655 1.613 0.445 1.00 95.88 93 LEU A CA 1
ATOM 740 C C . LEU A 1 93 ? -15.154 3.049 0.618 1.00 95.88 93 LEU A C 1
ATOM 742 O O . LEU A 1 93 ? -15.522 3.705 -0.357 1.00 95.88 93 LEU A O 1
ATOM 746 N N . SER A 1 94 ? -15.179 3.524 1.860 1.00 95.88 94 SER A N 1
ATOM 747 C CA . SER A 1 94 ? -15.600 4.881 2.207 1.00 95.88 94 SER A CA 1
ATOM 748 C C . SER A 1 94 ? -14.410 5.825 2.400 1.00 95.88 94 SER A C 1
ATOM 750 O O . SER A 1 94 ? -13.246 5.416 2.400 1.00 95.88 94 SER A O 1
ATOM 752 N N . LEU A 1 95 ? -14.699 7.116 2.581 1.00 95.38 95 LEU A N 1
ATOM 753 C CA . LEU A 1 95 ? -13.673 8.103 2.914 1.00 95.38 95 LEU A CA 1
ATOM 754 C C . LEU A 1 95 ? -13.061 7.826 4.295 1.00 95.38 95 LEU A C 1
ATOM 756 O O . LEU A 1 95 ? -11.866 8.010 4.489 1.00 95.38 95 LEU A O 1
ATOM 760 N N . GLU A 1 96 ? -13.858 7.342 5.244 1.00 97.19 96 GLU A N 1
ATOM 761 C CA . GLU A 1 96 ? -13.405 6.965 6.581 1.00 97.19 96 GLU A CA 1
ATOM 762 C C . GLU A 1 96 ? -12.462 5.755 6.545 1.00 97.19 96 GLU A C 1
ATOM 764 O O . GLU A 1 96 ? -11.502 5.700 7.313 1.00 97.19 96 GLU A O 1
ATOM 769 N N . ASP A 1 97 ? -12.674 4.810 5.624 1.00 97.50 97 ASP A N 1
ATOM 770 C CA . ASP A 1 97 ? -11.721 3.717 5.396 1.00 97.50 97 ASP A CA 1
ATOM 771 C C . ASP A 1 97 ? -10.376 4.238 4.913 1.00 97.50 97 ASP A C 1
ATOM 773 O O . ASP A 1 97 ? -9.329 3.841 5.429 1.00 97.50 97 ASP A O 1
ATOM 777 N N . LEU A 1 98 ? -10.414 5.137 3.926 1.00 96.50 98 LEU A N 1
ATOM 778 C CA . LEU A 1 98 ? -9.222 5.767 3.378 1.00 96.50 98 LEU A CA 1
ATOM 779 C C . LEU A 1 98 ? -8.460 6.509 4.481 1.00 96.50 98 LEU A C 1
ATOM 781 O O . LEU A 1 98 ? -7.265 6.277 4.664 1.00 96.50 98 LEU A O 1
ATOM 785 N N . SER A 1 99 ? -9.162 7.342 5.249 1.00 97.12 99 SER A N 1
ATOM 786 C CA . SER A 1 99 ? -8.609 8.078 6.386 1.00 97.12 99 SER A CA 1
ATOM 787 C C . SER A 1 99 ? -7.979 7.143 7.418 1.00 97.12 99 SER A C 1
ATOM 789 O O . SER A 1 99 ? -6.862 7.393 7.864 1.00 97.12 99 SER A O 1
ATOM 791 N N . ALA A 1 100 ? -8.633 6.027 7.754 1.00 97.75 100 ALA A N 1
ATOM 792 C CA . ALA A 1 100 ? -8.090 5.038 8.681 1.00 97.75 100 ALA A CA 1
ATOM 793 C C . ALA A 1 100 ? -6.789 4.397 8.170 1.00 97.75 100 ALA A C 1
ATOM 795 O O . ALA A 1 100 ? -5.832 4.262 8.934 1.00 97.75 100 ALA A O 1
ATOM 796 N N . PHE A 1 101 ? -6.721 4.023 6.888 1.00 97.88 101 PHE A N 1
ATOM 797 C CA . PHE A 1 101 ? -5.508 3.458 6.289 1.00 97.88 101 PHE A CA 1
ATOM 798 C C . PHE A 1 101 ? -4.360 4.470 6.240 1.00 97.88 101 PHE A C 1
ATOM 800 O O . PHE A 1 101 ? -3.236 4.137 6.619 1.00 97.88 101 PHE A O 1
ATOM 807 N N . VAL A 1 102 ? -4.634 5.703 5.811 1.00 96.62 102 VAL A N 1
ATOM 808 C CA . VAL A 1 102 ? -3.628 6.775 5.763 1.00 96.62 102 VAL A CA 1
ATOM 809 C C . VAL A 1 102 ? -3.108 7.089 7.169 1.00 96.62 102 VAL A C 1
ATOM 811 O O . VAL A 1 102 ? -1.901 7.205 7.369 1.00 96.62 102 VAL A O 1
ATOM 814 N N . ALA A 1 103 ? -3.987 7.139 8.169 1.00 97.12 103 ALA A N 1
ATOM 815 C CA . ALA A 1 103 ? -3.582 7.355 9.552 1.00 97.12 103 ALA A CA 1
ATOM 816 C C . ALA A 1 103 ? -2.672 6.242 10.087 1.00 97.12 103 ALA A C 1
ATOM 818 O O . ALA A 1 103 ? -1.728 6.526 10.820 1.00 97.12 103 ALA A O 1
ATOM 819 N N . VAL A 1 104 ? -2.895 4.980 9.699 1.00 96.81 104 VAL A N 1
ATOM 820 C CA . VAL A 1 104 ? -1.999 3.880 10.090 1.00 96.81 104 VAL A CA 1
ATOM 821 C C . VAL A 1 104 ? -0.585 4.116 9.595 1.00 96.81 104 VAL A C 1
ATOM 823 O O . VAL A 1 104 ? 0.333 4.099 10.410 1.00 96.81 104 VAL A O 1
ATOM 826 N N . ILE A 1 105 ? -0.393 4.336 8.292 1.00 96.19 105 ILE A N 1
ATOM 827 C CA . ILE A 1 105 ? 0.961 4.437 7.736 1.00 96.19 105 ILE A CA 1
ATOM 828 C C . ILE A 1 105 ? 1.711 5.663 8.276 1.00 96.19 105 ILE A C 1
ATOM 830 O O . ILE A 1 105 ? 2.920 5.598 8.492 1.00 96.19 105 ILE A O 1
ATOM 834 N N . LEU A 1 106 ? 0.995 6.754 8.567 1.00 95.38 106 LEU A N 1
ATOM 835 C CA . LEU A 1 106 ? 1.584 7.970 9.126 1.00 95.38 106 LEU A CA 1
ATOM 836 C C . LEU A 1 106 ? 1.922 7.834 10.619 1.00 95.38 106 LEU A C 1
ATOM 838 O O . LEU A 1 106 ? 3.013 8.223 11.034 1.00 95.38 106 LEU A O 1
ATOM 842 N N . CYS A 1 107 ? 1.039 7.245 11.431 1.00 96.12 107 CYS A N 1
ATOM 843 C CA . CYS A 1 107 ? 1.273 7.104 12.871 1.00 96.12 107 CYS A CA 1
ATOM 844 C C . CYS A 1 107 ? 2.219 5.941 13.213 1.00 96.12 107 CYS A C 1
ATOM 846 O O . CYS A 1 107 ? 2.913 5.997 14.229 1.00 96.12 107 CYS A O 1
ATOM 848 N N . LEU A 1 108 ? 2.270 4.881 12.396 1.00 95.25 108 LEU A N 1
ATOM 849 C CA . LEU A 1 108 ? 3.040 3.668 12.696 1.00 95.25 108 LEU A CA 1
ATOM 850 C C . LEU A 1 108 ? 4.532 3.959 12.892 1.00 95.25 108 LEU A C 1
ATOM 852 O O . LEU A 1 108 ? 5.130 3.457 13.842 1.00 95.25 108 LEU A O 1
ATOM 856 N N . LYS A 1 109 ? 5.115 4.824 12.052 1.00 88.62 109 LYS A N 1
ATOM 857 C CA . LYS A 1 109 ? 6.538 5.205 12.113 1.00 88.62 109 LYS A CA 1
ATOM 858 C C . LYS A 1 109 ? 6.940 5.812 13.466 1.00 88.62 109 LYS A C 1
ATOM 860 O O . LYS A 1 109 ? 8.091 5.691 13.875 1.00 88.62 109 LYS A O 1
ATOM 865 N N . GLY A 1 110 ? 5.996 6.447 14.165 1.00 90.62 110 GLY A N 1
ATOM 866 C CA . GLY A 1 110 ? 6.206 7.065 15.476 1.00 90.62 110 GLY A CA 1
ATOM 867 C C . GLY A 1 110 ? 5.992 6.131 16.670 1.00 90.62 110 GLY A C 1
ATOM 868 O O . GLY A 1 110 ? 6.194 6.558 17.808 1.00 90.62 110 GLY A O 1
ATOM 869 N N . LYS A 1 111 ? 5.578 4.874 16.454 1.00 94.50 111 LYS A N 1
ATOM 870 C CA . LYS A 1 111 ? 5.217 3.949 17.535 1.00 94.50 111 LYS A CA 1
ATOM 871 C C . LYS A 1 111 ? 6.218 2.809 17.682 1.00 94.50 111 LYS A C 1
ATOM 873 O O . LYS A 1 111 ? 6.544 2.087 16.747 1.00 94.50 111 LYS A O 1
ATOM 878 N N . SER A 1 112 ? 6.656 2.596 18.916 1.00 95.25 112 SER A N 1
ATOM 879 C CA . SER A 1 112 ? 7.444 1.430 19.309 1.00 95.25 112 SER A CA 1
ATOM 880 C C . SER A 1 112 ? 6.567 0.188 19.504 1.00 95.25 112 SER A C 1
ATOM 882 O O . SER A 1 112 ? 5.371 0.283 19.793 1.00 95.25 112 SER A O 1
ATOM 884 N N . ALA A 1 113 ? 7.175 -1.000 19.430 1.00 94.31 113 ALA A N 1
ATOM 885 C CA . ALA A 1 113 ? 6.469 -2.261 19.659 1.00 9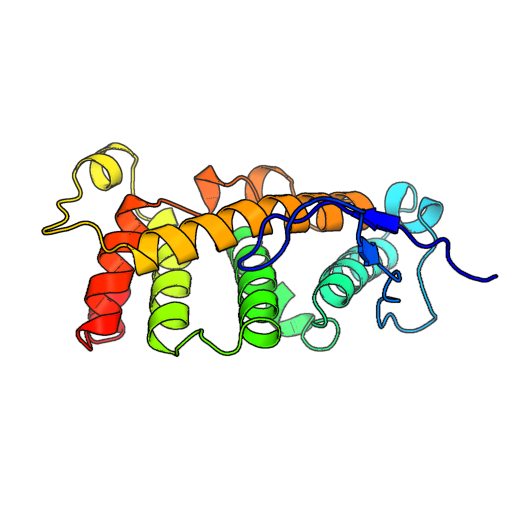4.31 113 ALA A CA 1
ATOM 886 C C . ALA A 1 113 ? 5.731 -2.328 21.020 1.00 94.31 113 ALA A C 1
ATOM 888 O O . ALA A 1 113 ? 4.583 -2.773 21.031 1.00 94.31 113 ALA A O 1
ATOM 889 N N . PRO A 1 114 ? 6.290 -1.848 22.156 1.00 96.69 114 PRO A N 1
ATOM 890 C CA . PRO A 1 114 ? 5.548 -1.793 23.418 1.00 96.69 114 PRO A CA 1
ATOM 891 C C . PRO A 1 114 ? 4.330 -0.861 23.381 1.00 96.69 114 PRO A C 1
ATOM 893 O O . PRO A 1 114 ? 3.303 -1.192 23.968 1.00 96.69 114 PRO A O 1
ATOM 896 N N . GLN A 1 115 ? 4.414 0.276 22.679 1.00 95.94 115 GLN A N 1
ATOM 897 C CA . GLN A 1 115 ? 3.274 1.188 22.522 1.00 95.94 115 GLN A CA 1
ATOM 898 C C . GLN A 1 115 ? 2.154 0.526 21.714 1.00 95.94 115 GLN A C 1
ATOM 900 O O . GLN A 1 115 ? 1.006 0.549 22.148 1.00 95.94 115 GLN A O 1
ATOM 905 N N . LEU A 1 116 ? 2.490 -0.119 20.592 1.00 96.56 116 LEU A N 1
ATOM 906 C CA . LEU A 1 116 ? 1.532 -0.866 19.766 1.00 96.56 116 LEU A CA 1
ATOM 907 C C . LEU A 1 116 ? 0.891 -2.017 20.552 1.00 96.56 116 LEU A C 1
ATOM 909 O O . LEU A 1 116 ? -0.331 -2.160 20.580 1.00 96.56 116 LEU A O 1
ATOM 913 N N . ALA A 1 117 ? 1.700 -2.801 21.268 1.00 95.50 117 ALA A N 1
ATOM 914 C CA . ALA A 1 117 ? 1.207 -3.876 22.123 1.00 95.50 117 ALA A CA 1
ATOM 915 C C . ALA A 1 117 ? 0.263 -3.350 23.219 1.00 95.50 117 ALA A C 1
ATOM 917 O O . ALA A 1 117 ? -0.751 -3.988 23.517 1.00 95.50 117 ALA A O 1
ATOM 918 N N . GLY A 1 118 ? 0.564 -2.172 23.771 1.00 96.31 118 GLY A N 1
ATOM 919 C CA . GLY A 1 118 ? -0.189 -1.518 24.837 1.00 96.31 118 GLY A CA 1
ATOM 920 C C . GLY A 1 118 ? -1.529 -0.903 24.426 1.00 96.31 118 GLY A C 1
ATOM 921 O O . GLY A 1 118 ? -2.336 -0.648 25.321 1.00 96.31 118 GLY A O 1
ATOM 922 N N . LEU A 1 119 ? -1.797 -0.708 23.125 1.00 96.12 119 LEU A N 1
ATOM 923 C CA . LEU A 1 119 ? -3.068 -0.150 22.635 1.00 96.12 119 LEU A CA 1
ATOM 924 C C . LEU A 1 119 ? -4.266 -0.905 23.236 1.00 96.12 119 LEU A C 1
ATOM 926 O O . LEU A 1 119 ? -4.222 -2.124 23.403 1.00 96.12 119 LEU A O 1
ATOM 930 N N . GLN A 1 120 ? -5.349 -0.214 23.570 1.00 93.94 120 GLN A N 1
ATOM 931 C CA . GLN A 1 120 ? -6.543 -0.847 24.137 1.00 93.94 120 GLN A CA 1
ATOM 932 C C . GLN A 1 120 ? -7.721 -0.609 23.207 1.00 93.94 120 GLN A C 1
ATOM 934 O O . GLN A 1 120 ? -8.168 0.518 23.024 1.00 93.94 120 GLN A O 1
ATOM 939 N N 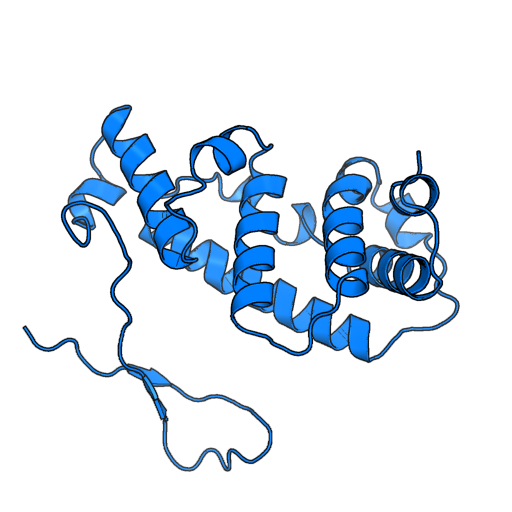. LEU A 1 121 ? -8.217 -1.693 22.616 1.00 93.00 121 LEU A N 1
ATOM 940 C CA . LEU A 1 121 ? -9.388 -1.655 21.753 1.00 93.00 121 LEU A CA 1
ATOM 941 C C . LEU A 1 121 ? -10.615 -1.998 22.588 1.00 93.00 121 LEU A C 1
ATOM 943 O O . LEU A 1 121 ? -10.644 -3.045 23.233 1.00 93.00 121 LEU A O 1
ATOM 947 N N . ALA A 1 122 ? -11.637 -1.143 22.552 1.00 88.88 122 ALA A N 1
ATOM 948 C CA . ALA A 1 122 ? -12.903 -1.424 23.230 1.00 88.88 122 ALA A CA 1
ATOM 949 C C . ALA A 1 122 ? -13.603 -2.656 22.629 1.00 88.88 122 ALA A C 1
ATOM 951 O O . ALA A 1 122 ? -14.219 -3.445 23.339 1.00 88.88 122 ALA A O 1
ATOM 952 N N . GLN A 1 123 ? -13.484 -2.820 21.313 1.00 94.00 123 GLN A N 1
ATOM 953 C CA . GLN A 1 123 ? -13.989 -3.957 20.553 1.00 94.00 123 GLN A CA 1
ATOM 954 C C . GLN A 1 123 ? -13.152 -4.147 19.287 1.00 94.00 123 GLN A C 1
ATOM 956 O O . GLN A 1 123 ? -12.459 -3.225 18.856 1.00 94.00 123 GLN A O 1
ATOM 961 N N . VAL A 1 124 ? -13.230 -5.331 18.685 1.00 96.88 124 VAL A N 1
ATOM 962 C CA . VAL A 1 124 ? -12.672 -5.592 17.354 1.00 96.88 124 VAL A CA 1
ATOM 963 C C . VAL A 1 124 ? -13.794 -5.442 16.339 1.00 96.88 124 VAL A C 1
ATOM 965 O O . VAL A 1 124 ? -14.793 -6.154 16.417 1.00 96.88 124 VAL A O 1
ATOM 968 N N . ASP A 1 125 ? -13.628 -4.526 15.391 1.00 97.88 125 ASP A N 1
ATOM 969 C CA . ASP A 1 125 ? -14.586 -4.320 14.313 1.00 97.88 125 ASP A CA 1
ATOM 970 C C . ASP A 1 125 ? -14.363 -5.371 13.200 1.00 97.88 125 ASP A C 1
ATOM 972 O O . ASP A 1 125 ? -13.259 -5.445 12.638 1.00 97.88 125 ASP A O 1
ATOM 976 N N . PRO A 1 126 ? -15.375 -6.198 12.859 1.00 97.12 126 PRO A N 1
ATOM 977 C CA . PRO A 1 126 ? -15.234 -7.240 11.841 1.00 97.12 126 PRO A CA 1
ATOM 978 C C . PRO A 1 126 ? -14.937 -6.698 10.441 1.00 97.12 126 PRO A C 1
ATOM 980 O O . PRO A 1 126 ? -14.207 -7.326 9.672 1.00 97.12 126 PRO A O 1
ATOM 983 N N . ARG A 1 127 ? -15.481 -5.528 10.094 1.00 96.00 127 ARG A N 1
ATOM 984 C CA . ARG A 1 127 ? -15.241 -4.900 8.796 1.00 96.00 127 ARG A CA 1
ATOM 985 C C . ARG A 1 127 ? -13.800 -4.408 8.709 1.00 96.00 127 ARG A C 1
ATOM 987 O O . ARG A 1 127 ? -13.143 -4.684 7.708 1.00 96.00 127 ARG A O 1
ATOM 994 N N . ALA A 1 128 ? -13.266 -3.811 9.771 1.00 97.81 128 ALA A N 1
ATOM 995 C CA . ALA A 1 128 ? -11.849 -3.459 9.845 1.00 97.81 128 ALA A CA 1
ATOM 996 C C . ALA A 1 128 ? -10.928 -4.695 9.766 1.00 97.81 128 ALA A C 1
ATOM 998 O O . ALA A 1 128 ? -9.883 -4.642 9.120 1.00 97.81 128 ALA A O 1
ATOM 999 N N . VAL A 1 129 ? -11.315 -5.848 10.331 1.00 97.62 129 VAL A N 1
ATOM 1000 C CA . VAL A 1 129 ? -10.558 -7.103 10.129 1.00 97.62 129 VAL A CA 1
ATOM 1001 C C . VAL A 1 129 ? -10.529 -7.493 8.649 1.00 97.62 129 VAL A C 1
ATOM 1003 O O . VAL A 1 129 ? -9.462 -7.810 8.122 1.00 97.62 129 VAL A O 1
ATOM 1006 N N . HIS A 1 130 ? -11.672 -7.446 7.960 1.00 95.38 130 HIS A N 1
ATOM 1007 C CA . HIS A 1 130 ? -11.738 -7.762 6.532 1.00 95.38 130 HIS A CA 1
ATOM 1008 C C . HIS A 1 130 ? -10.906 -6.800 5.682 1.00 95.38 130 HIS A C 1
ATOM 1010 O O . HIS A 1 130 ? -10.152 -7.254 4.823 1.00 95.38 130 HIS A O 1
ATOM 1016 N N . LEU A 1 131 ? -10.994 -5.495 5.942 1.00 97.06 131 LEU A N 1
ATOM 1017 C CA . LEU A 1 131 ? -10.202 -4.487 5.241 1.00 97.06 131 LEU A CA 1
ATOM 1018 C C . LEU A 1 131 ? -8.701 -4.693 5.447 1.00 97.06 131 LEU A C 1
ATOM 1020 O O . LEU A 1 131 ? -7.951 -4.726 4.473 1.00 97.06 131 LEU A O 1
ATOM 1024 N N . GLY A 1 132 ? -8.270 -4.911 6.691 1.00 96.62 132 GLY A N 1
ATOM 1025 C CA . GLY A 1 132 ? -6.875 -5.220 6.996 1.00 96.62 132 GLY A CA 1
ATOM 1026 C C . GLY A 1 132 ? -6.400 -6.487 6.281 1.00 96.62 132 GLY A C 1
ATOM 1027 O O . GLY A 1 132 ? -5.314 -6.505 5.708 1.00 96.62 132 GLY A O 1
ATOM 1028 N N . ALA A 1 133 ? -7.229 -7.534 6.230 1.00 94.75 133 ALA A N 1
ATOM 1029 C CA . ALA A 1 133 ? -6.901 -8.765 5.514 1.00 94.75 133 ALA A CA 1
ATOM 1030 C C . ALA A 1 133 ? -6.765 -8.555 3.996 1.00 94.75 133 ALA A C 1
ATOM 1032 O O . ALA A 1 133 ? -5.846 -9.106 3.386 1.00 94.75 133 ALA A O 1
ATOM 1033 N N . VAL A 1 134 ? -7.648 -7.760 3.382 1.00 94.31 134 VAL A N 1
ATOM 1034 C CA . VAL A 1 134 ? -7.550 -7.388 1.960 1.00 94.31 134 VAL A CA 1
ATOM 1035 C C . VAL A 1 134 ? -6.266 -6.604 1.707 1.00 94.31 134 VAL A C 1
ATOM 1037 O O . VAL A 1 134 ? -5.521 -6.946 0.790 1.00 94.31 134 VAL A O 1
ATOM 1040 N N . PHE A 1 135 ? -5.963 -5.618 2.549 1.00 96.69 135 PHE A N 1
ATOM 1041 C CA . PHE A 1 135 ? -4.762 -4.801 2.417 1.00 96.69 135 PHE A CA 1
ATOM 1042 C C . PHE A 1 135 ? -3.477 -5.632 2.544 1.00 96.69 135 PHE A C 1
ATOM 1044 O O . PHE A 1 135 ? -2.623 -5.594 1.662 1.00 96.69 135 PHE A O 1
ATOM 1051 N N . VAL A 1 136 ? -3.360 -6.468 3.581 1.00 95.31 136 VAL A N 1
ATOM 1052 C CA . VAL A 1 136 ? -2.183 -7.331 3.794 1.00 95.31 136 VAL A CA 1
ATOM 1053 C C . VAL A 1 136 ? -1.993 -8.330 2.647 1.00 95.31 136 VAL A C 1
ATOM 1055 O O . VAL A 1 136 ? -0.866 -8.573 2.216 1.00 95.31 136 VAL A O 1
ATOM 1058 N N . ARG A 1 137 ? -3.078 -8.883 2.087 1.00 93.56 137 ARG A N 1
ATOM 1059 C CA . ARG A 1 137 ? -3.000 -9.698 0.859 1.00 93.56 137 ARG A CA 1
ATOM 1060 C C . ARG A 1 137 ? -2.542 -8.866 -0.339 1.00 93.56 137 ARG A C 1
ATOM 1062 O O . ARG A 1 137 ? -1.710 -9.321 -1.123 1.00 93.56 137 ARG A O 1
ATOM 1069 N N . GLY A 1 138 ? -3.031 -7.636 -0.450 1.00 95.50 138 GLY A N 1
ATOM 1070 C CA . GLY A 1 138 ? -2.597 -6.660 -1.443 1.00 95.50 138 GLY A CA 1
ATOM 1071 C C . GLY A 1 138 ? -1.093 -6.378 -1.391 1.00 95.50 138 GLY A C 1
ATOM 1072 O O . GLY A 1 138 ? -0.463 -6.316 -2.444 1.00 95.50 138 GLY A O 1
ATOM 1073 N N . LEU A 1 139 ? -0.482 -6.329 -0.200 1.00 95.94 139 LEU A N 1
ATOM 1074 C CA . LEU A 1 139 ? 0.971 -6.150 -0.053 1.00 95.94 139 LEU A CA 1
ATOM 1075 C C . LEU A 1 139 ? 1.766 -7.259 -0.750 1.00 95.94 139 LEU A C 1
ATOM 1077 O O . LEU A 1 139 ? 2.817 -6.996 -1.325 1.00 95.94 139 LEU A O 1
ATOM 1081 N N . THR A 1 140 ? 1.253 -8.492 -0.770 1.00 94.06 140 THR A N 1
ATOM 1082 C CA . THR A 1 140 ? 1.902 -9.592 -1.505 1.00 94.06 140 THR A CA 1
ATOM 1083 C C . THR A 1 140 ? 1.881 -9.329 -3.013 1.00 94.06 140 THR A C 1
ATOM 1085 O O . THR A 1 140 ? 2.895 -9.511 -3.682 1.00 94.06 140 THR A O 1
ATOM 1088 N N . THR A 1 141 ? 0.764 -8.824 -3.541 1.00 93.81 141 THR A N 1
ATOM 1089 C CA . THR A 1 141 ? 0.655 -8.414 -4.954 1.00 93.81 141 THR A CA 1
ATOM 1090 C C . THR A 1 141 ? 1.596 -7.249 -5.264 1.00 93.81 141 THR A C 1
ATOM 1092 O O . THR A 1 141 ? 2.279 -7.255 -6.287 1.00 93.81 141 THR A O 1
ATOM 1095 N N . LEU A 1 142 ? 1.706 -6.286 -4.347 1.00 96.88 142 LEU A N 1
ATOM 1096 C CA . LEU A 1 142 ? 2.628 -5.161 -4.459 1.00 96.88 142 LEU A CA 1
ATOM 1097 C C . LEU A 1 142 ? 4.095 -5.598 -4.490 1.00 96.88 142 LEU A C 1
ATOM 1099 O O . LEU A 1 142 ? 4.856 -5.120 -5.330 1.00 96.88 142 LEU A O 1
ATOM 1103 N N . LEU A 1 143 ? 4.486 -6.555 -3.650 1.00 96.81 143 LEU A N 1
ATOM 1104 C CA . LEU A 1 143 ? 5.831 -7.135 -3.665 1.00 96.81 143 LEU A CA 1
ATOM 1105 C C . LEU A 1 143 ? 6.127 -7.868 -4.982 1.00 96.81 143 LEU A C 1
ATOM 1107 O O . LEU A 1 143 ? 7.228 -7.732 -5.522 1.00 96.81 143 LEU A O 1
ATOM 1111 N N . MET A 1 144 ? 5.153 -8.601 -5.533 1.00 95.12 144 MET A N 1
ATOM 1112 C CA . MET A 1 144 ? 5.301 -9.243 -6.846 1.00 95.12 144 MET A CA 1
ATOM 1113 C C . MET A 1 144 ? 5.486 -8.210 -7.960 1.00 95.12 144 MET A C 1
ATOM 1115 O O . MET A 1 144 ? 6.391 -8.365 -8.781 1.00 95.12 144 MET A O 1
ATOM 1119 N N . ALA A 1 145 ? 4.689 -7.136 -7.966 1.00 95.50 145 ALA A N 1
ATOM 1120 C CA . ALA A 1 145 ? 4.830 -6.044 -8.927 1.00 95.50 145 ALA A CA 1
ATOM 1121 C C . ALA A 1 145 ? 6.195 -5.351 -8.798 1.00 95.50 145 ALA A C 1
ATOM 1123 O O . ALA A 1 145 ? 6.865 -5.133 -9.808 1.00 95.50 145 ALA A O 1
ATOM 1124 N N . ASN A 1 146 ? 6.654 -5.077 -7.570 1.00 97.38 146 ASN A N 1
ATOM 1125 C CA . ASN A 1 146 ? 7.973 -4.498 -7.311 1.00 97.38 146 ASN A CA 1
ATOM 1126 C C . ASN A 1 146 ? 9.092 -5.378 -7.889 1.00 97.38 146 ASN A C 1
ATOM 1128 O O . ASN A 1 146 ? 9.957 -4.892 -8.616 1.00 97.38 146 ASN A O 1
ATOM 1132 N N . SER A 1 147 ? 9.041 -6.688 -7.637 1.00 96.38 147 SER A N 1
ATOM 1133 C CA . SER A 1 147 ? 10.021 -7.636 -8.174 1.00 96.38 147 SER A CA 1
ATOM 1134 C C . SER A 1 147 ? 9.980 -7.712 -9.703 1.00 96.38 147 SER A C 1
ATOM 1136 O O . SER A 1 147 ? 11.020 -7.596 -10.354 1.00 96.38 147 SER A O 1
ATOM 1138 N N . ALA A 1 148 ? 8.788 -7.832 -10.296 1.00 94.19 148 ALA A N 1
ATOM 1139 C CA . ALA A 1 148 ? 8.619 -7.887 -11.746 1.00 94.19 148 ALA A CA 1
ATOM 1140 C C . ALA A 1 148 ? 9.136 -6.615 -12.437 1.00 94.19 148 ALA A C 1
ATOM 1142 O O . ALA A 1 148 ? 9.735 -6.700 -13.510 1.00 94.19 148 ALA A O 1
ATOM 1143 N N . CYS A 1 149 ? 8.989 -5.456 -11.792 1.00 95.25 149 CYS A N 1
ATOM 1144 C CA . CYS A 1 149 ? 9.440 -4.165 -12.303 1.00 95.25 149 CYS A CA 1
ATOM 1145 C C . CYS A 1 149 ? 10.922 -3.867 -12.035 1.00 95.25 149 CYS A C 1
ATOM 1147 O O . CYS A 1 149 ? 11.366 -2.764 -12.328 1.00 95.25 149 CYS A O 1
ATOM 1149 N N . GLY A 1 150 ? 11.709 -4.816 -11.516 1.00 96.31 150 GLY A N 1
ATOM 1150 C CA . GLY A 1 150 ? 13.144 -4.618 -11.283 1.00 96.31 150 GLY A CA 1
ATOM 1151 C C . GLY A 1 150 ? 13.480 -3.856 -9.999 1.00 96.31 150 GLY A C 1
ATOM 1152 O O . GLY A 1 150 ? 14.523 -3.215 -9.944 1.00 96.31 150 GLY A O 1
ATOM 1153 N N . PHE A 1 151 ? 12.628 -3.954 -8.976 1.00 96.75 151 PHE A N 1
ATOM 1154 C CA . PHE A 1 151 ? 12.818 -3.385 -7.636 1.00 96.75 151 PHE A CA 1
ATOM 1155 C C . PHE A 1 151 ? 12.941 -1.846 -7.580 1.00 96.75 151 PHE A C 1
ATOM 1157 O O . PHE A 1 151 ? 13.922 -1.339 -7.034 1.00 96.75 151 PHE A O 1
ATOM 1164 N N . PRO A 1 152 ? 11.957 -1.077 -8.092 1.00 96.38 152 PRO A N 1
ATOM 1165 C CA . PRO A 1 152 ? 11.918 0.377 -7.892 1.00 96.38 152 PRO A CA 1
ATOM 1166 C C . PRO A 1 152 ? 11.815 0.802 -6.416 1.00 96.38 152 PRO A C 1
ATOM 1168 O O . PRO A 1 152 ? 12.198 1.920 -6.081 1.00 96.38 152 PRO A O 1
ATOM 1171 N N . PHE A 1 153 ? 11.336 -0.079 -5.534 1.00 97.06 153 PHE A N 1
ATOM 1172 C CA . PHE A 1 153 ? 11.373 0.086 -4.081 1.00 97.06 153 PHE A CA 1
ATOM 1173 C C . PHE A 1 153 ? 12.316 -0.935 -3.445 1.00 97.06 153 PHE A C 1
ATOM 1175 O O . PHE A 1 153 ? 12.404 -2.089 -3.891 1.00 97.06 153 PHE A O 1
ATOM 1182 N N . ARG A 1 154 ? 12.968 -0.548 -2.342 1.00 96.19 154 ARG A N 1
ATOM 1183 C CA . ARG A 1 154 ? 13.721 -1.500 -1.519 1.00 96.19 154 ARG A CA 1
ATOM 1184 C C . ARG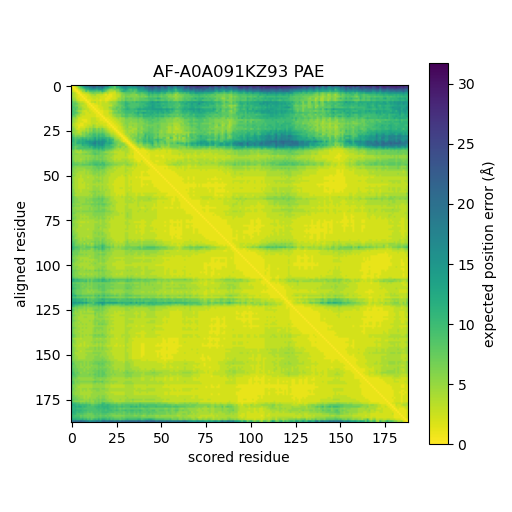 A 1 154 ? 12.741 -2.465 -0.862 1.00 96.19 154 ARG A C 1
ATOM 1186 O O . ARG A 1 154 ? 11.691 -2.054 -0.387 1.00 96.19 154 ARG A O 1
ATOM 1193 N N . MET A 1 155 ? 13.105 -3.742 -0.785 1.00 94.19 155 MET A N 1
ATOM 1194 C CA . MET A 1 155 ? 12.236 -4.752 -0.172 1.00 94.19 155 MET A CA 1
ATOM 1195 C C . MET A 1 155 ? 11.916 -4.430 1.290 1.00 94.19 155 MET A C 1
ATOM 1197 O O . MET A 1 155 ? 10.766 -4.582 1.684 1.00 94.19 155 MET A O 1
ATOM 1201 N N . ASP A 1 156 ? 12.897 -3.933 2.050 1.00 93.81 156 ASP A N 1
ATOM 1202 C CA . ASP A 1 156 ? 12.723 -3.567 3.461 1.00 93.81 156 ASP A CA 1
ATOM 1203 C C . ASP A 1 156 ? 11.605 -2.534 3.657 1.00 93.81 156 ASP A C 1
ATOM 1205 O O . ASP A 1 156 ? 10.806 -2.683 4.576 1.00 93.81 156 ASP A O 1
ATOM 1209 N N . ASP A 1 157 ? 11.495 -1.552 2.754 1.00 93.31 157 ASP A N 1
ATOM 1210 C CA . ASP A 1 157 ? 10.498 -0.471 2.815 1.00 93.31 157 ASP A CA 1
ATOM 1211 C C . ASP A 1 157 ? 9.059 -0.985 2.629 1.00 93.31 157 ASP A C 1
ATOM 1213 O O . ASP A 1 157 ? 8.100 -0.306 2.987 1.00 93.31 157 ASP A O 1
ATOM 1217 N N . LEU A 1 158 ? 8.901 -2.182 2.056 1.00 94.25 158 LEU A N 1
ATOM 1218 C CA . LEU A 1 158 ? 7.612 -2.769 1.688 1.00 94.25 158 LEU A CA 1
ATOM 1219 C C . LEU A 1 158 ? 7.148 -3.869 2.643 1.00 94.25 158 LEU A C 1
ATOM 1221 O O . LEU A 1 158 ? 6.082 -4.459 2.439 1.00 94.25 158 LEU A O 1
ATOM 1225 N N . MET A 1 159 ? 7.957 -4.217 3.644 1.00 91.81 159 MET A N 1
ATOM 1226 C CA . MET A 1 159 ? 7.630 -5.356 4.489 1.00 91.81 159 MET A CA 1
ATOM 1227 C C . MET A 1 159 ? 6.388 -5.065 5.336 1.00 91.81 159 MET A C 1
ATOM 1229 O O . MET A 1 159 ? 6.284 -3.970 5.884 1.00 91.81 159 MET A O 1
ATOM 1233 N N . PRO A 1 160 ? 5.456 -6.026 5.515 1.00 91.38 160 PRO A N 1
ATOM 1234 C CA . PRO A 1 160 ? 4.197 -5.763 6.212 1.00 91.38 160 PRO A CA 1
ATOM 1235 C C . PRO A 1 160 ? 4.371 -5.153 7.605 1.00 91.38 160 PRO A C 1
ATOM 1237 O O . PRO A 1 160 ? 3.614 -4.263 7.972 1.00 91.38 160 PRO A O 1
ATOM 1240 N N . TRP A 1 161 ? 5.407 -5.562 8.344 1.00 88.69 161 TRP A N 1
ATOM 1241 C CA . TRP A 1 161 ? 5.711 -5.025 9.675 1.00 88.69 161 TRP A CA 1
ATOM 1242 C C . TRP A 1 161 ? 6.222 -3.575 9.676 1.00 88.69 161 TRP A C 1
ATOM 1244 O O . TRP A 1 161 ? 6.248 -2.958 10.734 1.00 88.69 161 TRP A O 1
ATOM 1254 N N . GLN A 1 162 ? 6.644 -3.034 8.530 1.00 90.44 162 GLN A N 1
ATOM 1255 C CA . GLN A 1 162 ? 7.025 -1.624 8.390 1.00 90.44 162 GLN A CA 1
ATOM 1256 C C . GLN A 1 162 ? 5.827 -0.723 8.090 1.00 90.44 162 GLN A C 1
ATOM 1258 O O . GLN A 1 162 ? 5.884 0.472 8.359 1.00 90.44 162 GLN A O 1
ATOM 1263 N N . VAL A 1 163 ? 4.758 -1.281 7.514 1.00 94.06 163 VAL A N 1
ATOM 1264 C CA . VAL A 1 163 ? 3.698 -0.477 6.891 1.00 94.06 163 VAL A CA 1
ATOM 1265 C C . VAL A 1 163 ? 2.309 -0.716 7.473 1.00 94.06 163 VAL A C 1
ATOM 1267 O O . VAL A 1 163 ? 1.404 0.076 7.224 1.00 94.06 163 VAL A O 1
ATOM 1270 N N . PHE A 1 164 ? 2.104 -1.788 8.241 1.00 96.44 164 PHE A N 1
ATOM 1271 C CA . PHE A 1 164 ? 0.792 -2.114 8.784 1.00 96.44 164 PHE A CA 1
ATOM 1272 C C . PHE A 1 164 ? 0.868 -2.779 10.162 1.00 96.44 164 PHE A C 1
ATOM 1274 O O . PHE A 1 164 ? 1.532 -3.797 10.348 1.00 96.44 164 PHE A O 1
ATOM 1281 N N . ASP A 1 165 ? 0.095 -2.246 11.109 1.00 97.12 165 ASP A N 1
ATOM 1282 C CA . ASP A 1 165 ? -0.217 -2.890 12.383 1.00 97.12 165 ASP A CA 1
ATOM 1283 C C . ASP A 1 165 ? -1.740 -3.010 12.521 1.00 97.12 165 ASP A C 1
ATOM 1285 O O . ASP A 1 165 ? -2.476 -2.027 12.415 1.00 97.12 165 ASP A O 1
ATOM 1289 N N . GLY A 1 166 ? -2.230 -4.232 12.739 1.00 96.62 166 GLY A N 1
ATOM 1290 C CA . GLY A 1 166 ? -3.668 -4.499 12.766 1.00 96.62 166 GLY A CA 1
ATOM 1291 C C . GLY A 1 166 ? -4.385 -3.895 13.975 1.00 96.62 166 GLY A C 1
ATOM 1292 O O . GLY A 1 166 ? -5.572 -3.585 13.885 1.00 96.62 166 GLY A O 1
ATOM 1293 N N . LYS A 1 167 ? -3.686 -3.707 15.099 1.00 96.75 167 LYS A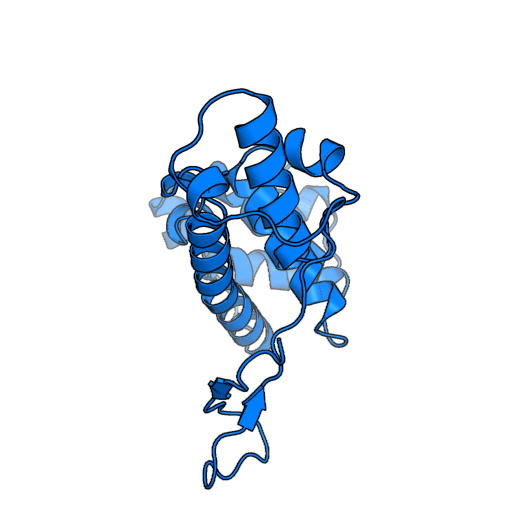 N 1
ATOM 1294 C CA . LYS A 1 167 ? -4.263 -3.140 16.320 1.00 96.75 167 LYS A CA 1
ATOM 1295 C C . LYS A 1 167 ? -4.372 -1.625 16.205 1.00 96.75 167 LYS A C 1
ATOM 1297 O O . LYS A 1 167 ? -5.416 -1.066 16.528 1.00 96.75 167 LYS A O 1
ATOM 1302 N N . LEU A 1 168 ? -3.340 -0.991 15.654 1.00 97.69 168 LEU A N 1
ATOM 1303 C CA . LEU A 1 168 ? -3.368 0.412 15.264 1.00 97.69 168 LEU A CA 1
ATOM 1304 C C . LEU A 1 168 ? -4.464 0.671 14.227 1.00 97.69 168 LEU A C 1
ATOM 1306 O O . LEU A 1 168 ? -5.236 1.611 14.384 1.00 97.69 168 LEU A O 1
ATOM 1310 N N . PHE A 1 169 ? -4.598 -0.187 13.209 1.00 98.06 169 PHE A N 1
ATOM 1311 C CA . PHE A 1 169 ? -5.654 -0.027 12.207 1.00 98.06 169 PHE A CA 1
ATOM 1312 C C . PHE A 1 169 ? -7.055 -0.076 12.812 1.00 98.06 169 PHE A C 1
ATOM 1314 O O . PHE A 1 169 ? -7.886 0.755 12.470 1.00 98.06 169 PHE A O 1
ATOM 1321 N N . GLN A 1 170 ? -7.317 -0.991 13.747 1.00 98.12 170 GLN A N 1
ATOM 1322 C CA . GLN A 1 170 ? -8.598 -1.049 14.460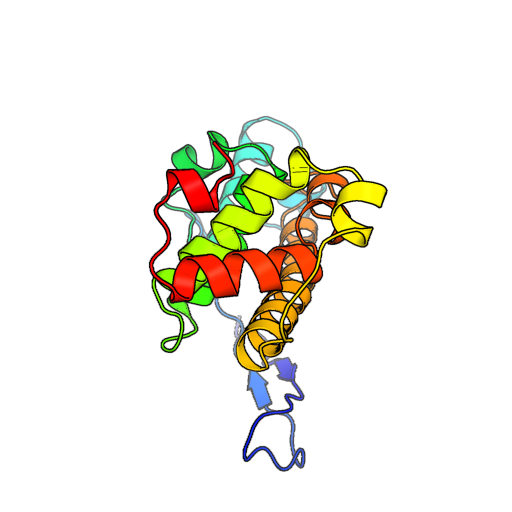 1.00 98.12 170 GLN A CA 1
ATOM 1323 C C . GLN A 1 170 ? -8.901 0.246 15.223 1.00 98.12 170 GLN A C 1
ATOM 1325 O O . GLN A 1 170 ? -10.024 0.747 15.165 1.00 98.12 170 GLN A O 1
ATOM 1330 N N . GLU A 1 171 ? -7.905 0.813 15.904 1.00 97.31 171 GLU A N 1
ATOM 1331 C CA . GLU A 1 171 ? -8.053 2.085 16.612 1.00 97.31 171 GLU A CA 1
ATOM 1332 C C . GLU A 1 171 ? -8.364 3.236 15.640 1.00 97.31 171 GLU A C 1
ATOM 1334 O O . GLU A 1 171 ? -9.367 3.935 15.817 1.00 97.31 171 GLU A O 1
ATOM 1339 N N . LYS A 1 172 ? -7.561 3.395 14.578 1.00 97.75 172 LYS A N 1
ATOM 1340 C CA . LYS A 1 172 ? -7.747 4.450 13.565 1.00 97.75 172 LYS A CA 1
ATOM 1341 C C . LYS A 1 172 ? -9.057 4.307 12.806 1.00 97.75 172 LYS A C 1
ATOM 1343 O O . LYS A 1 172 ? -9.739 5.299 12.566 1.00 97.75 172 LYS A O 1
ATOM 1348 N N . TYR A 1 173 ? -9.463 3.079 12.509 1.00 98.06 173 TYR A N 1
ATOM 1349 C CA . TYR A 1 173 ? -10.753 2.787 11.900 1.00 98.06 173 TYR A CA 1
ATOM 1350 C C . TYR A 1 173 ? -11.912 3.284 12.768 1.00 98.06 173 TYR A C 1
ATOM 1352 O O . TYR A 1 173 ? -12.783 4.006 12.281 1.00 98.06 173 TYR A O 1
ATOM 1360 N N . GLN A 1 174 ? -11.901 2.962 14.065 1.00 96.81 174 GLN A N 1
ATOM 1361 C CA . GLN A 1 174 ? -12.941 3.392 15.004 1.00 96.81 174 GLN A CA 1
ATOM 1362 C C . GLN A 1 174 ? -12.931 4.902 15.252 1.00 96.81 174 GLN A C 1
ATOM 1364 O O . GLN A 1 174 ? -13.986 5.486 15.490 1.00 96.81 174 GLN A O 1
ATOM 1369 N N . GLN A 1 175 ? -11.766 5.550 15.244 1.00 96.38 175 GLN A N 1
ATOM 1370 C CA . GLN A 1 175 ? -11.663 7.011 15.331 1.00 96.38 175 GLN A CA 1
ATOM 1371 C C . GLN A 1 175 ? -12.262 7.666 14.084 1.00 96.38 175 GLN A C 1
ATOM 1373 O O . GLN A 1 175 ? -13.165 8.495 14.198 1.00 96.38 175 GLN A O 1
ATOM 1378 N N . SER A 1 176 ? -11.852 7.222 12.895 1.00 97.12 176 SER A N 1
ATOM 1379 C CA . SER A 1 176 ? -12.342 7.793 11.642 1.00 97.12 176 SER A CA 1
ATOM 1380 C C . SER A 1 176 ? -13.855 7.626 11.475 1.00 97.12 176 SER A C 1
ATOM 1382 O O . SER A 1 176 ? -14.532 8.573 11.094 1.00 97.12 176 SER A O 1
ATOM 1384 N N . HIS A 1 177 ? -14.414 6.461 11.817 1.00 96.62 177 HIS A N 1
ATOM 1385 C CA . HIS A 1 177 ? -15.856 6.199 11.691 1.00 96.62 177 HIS A CA 1
ATOM 1386 C C . HIS A 1 177 ? -16.711 6.871 12.776 1.00 96.62 177 HIS A C 1
ATOM 1388 O O . HIS A 1 177 ? -17.933 6.925 12.651 1.00 96.62 177 HIS A O 1
ATOM 1394 N N . ARG A 1 178 ? -16.091 7.403 13.836 1.00 94.94 178 ARG A N 1
ATOM 1395 C CA . ARG A 1 178 ? -16.761 8.270 14.818 1.00 94.94 178 ARG A CA 1
ATOM 1396 C C . ARG A 1 178 ? -16.741 9.745 14.419 1.00 94.94 178 ARG A C 1
ATOM 1398 O O . ARG A 1 178 ? -17.327 10.554 15.132 1.00 94.94 178 ARG A O 1
ATOM 1405 N N . GLY A 1 179 ? -16.095 10.089 13.303 1.00 92.94 179 GLY A N 1
ATOM 1406 C CA . GLY A 1 179 ? -15.951 11.470 12.855 1.00 92.94 179 GLY A CA 1
ATOM 1407 C C . GLY A 1 179 ? -14.940 12.271 13.677 1.00 92.94 179 GLY A C 1
ATOM 1408 O O . GLY A 1 179 ? -15.124 13.477 13.831 1.00 92.94 179 GLY A O 1
ATOM 1409 N N . CYS A 1 180 ? -13.904 11.617 14.223 1.00 93.19 180 CYS A N 1
ATOM 1410 C CA . CYS A 1 180 ? -12.766 12.316 14.827 1.00 93.19 180 CYS A CA 1
ATOM 1411 C C . CYS A 1 180 ? -12.136 13.298 13.832 1.00 93.19 180 CYS A C 1
ATOM 1413 O O . CYS A 1 180 ? -12.164 13.079 12.616 1.00 93.19 180 CYS A O 1
ATOM 1415 N N . SER A 1 181 ? -11.548 14.373 14.353 1.00 92.81 181 SER A N 1
ATOM 1416 C CA . SER A 1 181 ? -10.835 15.332 13.511 1.00 92.81 181 SER A CA 1
ATOM 1417 C C . SER A 1 181 ? -9.578 14.696 12.901 1.00 92.81 181 SER A C 1
ATOM 1419 O O . SER A 1 181 ? -9.077 13.677 13.382 1.00 92.81 181 SER A O 1
ATOM 1421 N N . LEU A 1 182 ? -9.044 15.302 11.837 1.00 89.50 182 LEU A N 1
ATOM 1422 C CA . LEU A 1 182 ? -7.789 14.838 11.238 1.00 89.50 182 LEU A CA 1
ATOM 1423 C C . LEU A 1 182 ? -6.616 14.936 12.230 1.00 89.50 182 LEU A C 1
ATOM 1425 O O . LEU A 1 182 ? -5.794 14.030 12.280 1.00 89.50 182 LEU A O 1
ATOM 1429 N N . GLU A 1 183 ? -6.584 16.000 13.033 1.00 91.81 183 GLU A N 1
ATOM 1430 C CA . GLU A 1 183 ? -5.592 16.230 14.095 1.00 91.81 183 GLU A CA 1
ATOM 1431 C C . GLU A 1 183 ? -5.621 15.092 15.132 1.00 91.81 183 GLU A C 1
ATOM 1433 O O . GLU A 1 183 ? -4.609 14.459 15.431 1.00 91.81 183 GLU A O 1
ATOM 1438 N N . GLU A 1 184 ? -6.819 14.731 15.604 1.00 92.31 184 GLU A N 1
ATOM 1439 C CA . GLU A 1 184 ? -7.006 13.604 16.523 1.00 92.31 184 GLU A CA 1
ATOM 1440 C C . GLU A 1 184 ? -6.594 12.272 15.886 1.00 92.31 184 GLU A C 1
ATOM 1442 O O . GLU A 1 184 ? -5.940 11.441 16.521 1.00 92.31 184 GLU A O 1
ATOM 1447 N N . LEU A 1 185 ? -6.968 12.061 14.622 1.00 93.81 185 LEU A N 1
ATOM 1448 C CA . LEU A 1 185 ? -6.682 10.829 13.897 1.00 93.81 185 LEU A CA 1
ATOM 1449 C C . LEU A 1 185 ? -5.174 10.636 13.669 1.00 93.81 185 LEU A C 1
ATOM 1451 O O . LEU A 1 185 ? -4.691 9.502 13.727 1.00 93.81 185 LEU A O 1
ATOM 1455 N N . LEU A 1 186 ? -4.429 11.720 13.448 1.00 93.50 186 LEU A N 1
ATOM 1456 C CA . LEU A 1 186 ? -2.984 11.707 13.201 1.00 93.50 186 LEU A CA 1
ATOM 1457 C C . LEU A 1 186 ? -2.127 11.817 14.470 1.00 93.50 186 LEU A C 1
ATOM 1459 O O . LEU A 1 186 ? -0.908 11.697 14.377 1.00 93.50 186 LEU A O 1
ATOM 1463 N N . GLU A 1 187 ? -2.752 11.933 15.646 1.00 90.25 187 GLU A N 1
ATOM 1464 C CA . GLU A 1 187 ? -2.074 12.083 16.946 1.00 90.25 187 GLU A CA 1
ATOM 1465 C C . GLU A 1 187 ? -1.243 13.369 17.057 1.00 90.25 187 GLU A C 1
ATOM 1467 O O . GLU A 1 187 ? -0.224 13.391 17.754 1.00 90.25 187 GLU A O 1
ATOM 1472 N N . GLY A 1 188 ? -1.679 14.434 16.379 1.00 65.75 188 GLY A N 1
ATOM 1473 C CA . GLY A 1 188 ? -0.995 15.722 16.362 1.00 65.75 188 GLY A CA 1
ATOM 1474 C C . GLY A 1 188 ? -1.673 16.759 15.491 1.00 65.75 188 GLY A C 1
ATOM 1475 O O . GLY A 1 188 ? -2.027 16.432 14.335 1.00 65.75 188 GLY A O 1
#

Foldseek 3Di:
DQDAWDFAQDDDPPDPRPGTDTDGDDFQPAVVGDDDLCLQAPNDDPVSLLQLQLQLLSVLPRNVCSVVLVVDDQLLSLLVSLVSSCVVVPVPDDPLLVLLLNLFQLQVVVDDPVRLVPQDDPDADVVLVVSLVVSVVSLVVSVVSCVSSNNSDDPVSSDCSNGDDSSSSRVLSVCSVVVHDSCVSNVD

pLDDT: mean 92.58, std 6.63, range [51.19, 98.12]

Solvent-accessible surface area (backbone atoms only — not comparable to full-atom values): 11097 Å² total; per-residue (Å²): 130,88,76,74,68,43,77,44,84,70,93,52,96,88,56,82,76,84,68,64,47,74,43,74,79,77,80,53,74,37,90,96,47,82,78,56,59,68,52,44,64,68,55,80,55,72,69,50,53,51,47,16,41,42,50,37,29,15,75,50,76,41,44,90,46,51,69,66,44,66,74,40,58,68,44,57,28,54,51,48,46,53,49,53,34,48,58,74,74,38,89,86,66,51,70,39,55,52,51,10,55,54,30,33,53,65,44,50,81,79,55,51,70,69,56,59,70,63,60,82,71,97,68,83,57,69,65,54,52,52,51,51,53,54,50,59,55,44,48,55,55,50,51,51,42,31,56,68,25,41,46,64,56,63,68,74,50,65,35,61,85,74,55,59,55,74,65,57,33,47,51,31,36,57,40,34,71,68,66,52,50,70,44,67,58,54,76,94

Secondary structure (DSSP, 8-state):
-PPPPEEE----TT---SS-EEEPPPPP--TTSSPPHHHHHH--SHHHHHHHHHHHHHHTT-GGGHHHHHTS-HHHHHHHHHHHHHHHH-TT--HHHHHHHHHHHHHHTT--HHHHHH---SS--HHHHHHHHHHHHHHHHHHHHHHHTT-SS-TGGG-HHHH--HHHHHHHHHHHHTT--HHHHHT-

Radius of gyration: 18.45 Å; Cα contacts (8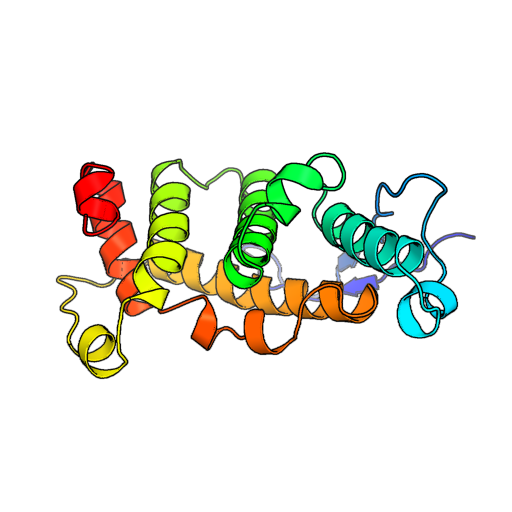 Å, |Δi|>4): 198; chains: 1; bounding box: 43×43×55 Å

InterPro domains:
  IPR026784 Constitutive coactivator of PPAR-gamma [PTHR15976] (5-188)